Protein AF-A0A8C2K0E6-F1 (afdb_monomer)

pLDDT: mean 82.54, std 20.23, range [33.78, 98.62]

Structure (mmCIF, N/CA/C/O backbone):
data_AF-A0A8C2K0E6-F1
#
_entry.id   AF-A0A8C2K0E6-F1
#
loop_
_atom_site.group_PDB
_atom_site.id
_atom_site.type_symbol
_atom_site.label_atom_id
_atom_site.label_alt_id
_atom_site.label_comp_id
_atom_site.label_asym_id
_atom_site.label_entity_id
_atom_site.label_seq_id
_atom_site.pdbx_PDB_ins_code
_atom_site.Cartn_x
_atom_site.Cartn_y
_atom_site.Cartn_z
_atom_site.occupancy
_atom_site.B_iso_or_equiv
_atom_site.auth_seq_id
_atom_site.auth_comp_id
_atom_site.auth_asym_id
_atom_site.auth_atom_id
_atom_site.pdbx_PDB_model_num
ATOM 1 N N . MET A 1 1 ? -37.112 5.354 -7.952 1.00 37.31 1 MET A N 1
ATOM 2 C CA . MET A 1 1 ? -36.187 6.371 -8.502 1.00 37.31 1 MET A CA 1
ATOM 3 C C . MET A 1 1 ? -34.826 6.125 -7.871 1.00 37.31 1 MET A C 1
ATOM 5 O O . MET A 1 1 ? -34.771 6.126 -6.657 1.00 37.31 1 MET A O 1
ATOM 9 N N . SER A 1 2 ? -33.723 5.801 -8.534 1.00 37.22 2 SER A N 1
ATOM 10 C CA . SER A 1 2 ? -33.390 5.596 -9.945 1.00 37.22 2 SER A CA 1
ATOM 11 C C . SER A 1 2 ? -32.191 4.636 -9.963 1.00 37.22 2 SER A C 1
ATOM 13 O O . SER A 1 2 ? -31.270 4.803 -9.167 1.00 37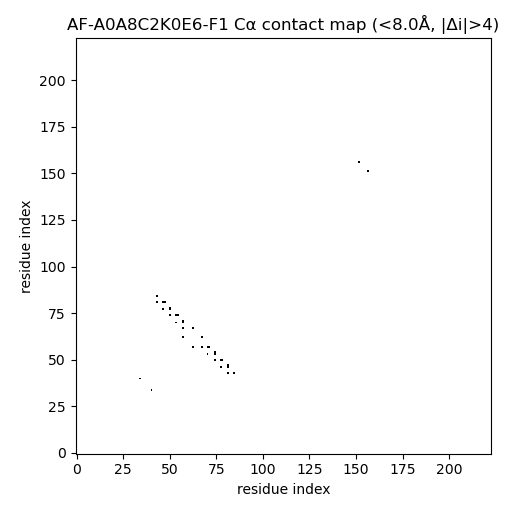.22 2 SER A O 1
ATOM 15 N N . LYS A 1 3 ? -32.206 3.615 -10.826 1.00 38.91 3 LYS A N 1
ATOM 16 C CA . LYS A 1 3 ? -31.025 2.788 -11.113 1.00 38.91 3 LYS A CA 1
ATOM 17 C C . LYS A 1 3 ? -30.252 3.488 -12.231 1.00 38.91 3 LYS A C 1
ATOM 19 O O . LYS A 1 3 ? -30.775 3.595 -13.333 1.00 38.91 3 LYS A O 1
ATOM 24 N N . CYS A 1 4 ? -29.048 3.979 -11.947 1.00 36.06 4 CYS A N 1
ATOM 25 C CA . CYS A 1 4 ? -28.117 4.428 -12.981 1.00 36.06 4 CYS A CA 1
ATOM 26 C C . CYS A 1 4 ? -27.434 3.198 -13.585 1.00 36.06 4 CYS A C 1
ATOM 28 O O . CYS A 1 4 ? -26.545 2.609 -12.972 1.00 36.06 4 CYS A O 1
ATOM 30 N N . THR A 1 5 ? -27.885 2.791 -14.765 1.00 41.59 5 THR A N 1
ATOM 31 C CA . THR A 1 5 ? -27.185 1.856 -15.646 1.00 41.59 5 THR A CA 1
ATOM 32 C C . THR A 1 5 ? -26.101 2.621 -16.398 1.00 41.59 5 THR A C 1
ATOM 34 O O . THR A 1 5 ? -26.401 3.544 -17.149 1.00 41.59 5 THR A O 1
ATOM 37 N N . TRP A 1 6 ? -24.839 2.266 -16.163 1.00 38.44 6 TRP A N 1
ATOM 38 C CA . TRP A 1 6 ? -23.703 2.742 -16.948 1.00 38.44 6 TRP A CA 1
ATOM 39 C C . TRP A 1 6 ? -23.600 1.897 -18.221 1.00 38.44 6 TRP A C 1
ATOM 41 O O . TRP A 1 6 ? -23.141 0.760 -18.171 1.00 38.44 6 TRP A O 1
ATOM 51 N N . GLU A 1 7 ? -24.030 2.443 -19.356 1.00 39.03 7 GLU A N 1
ATOM 52 C CA . GLU A 1 7 ? -23.651 1.935 -20.677 1.00 39.03 7 GLU A CA 1
ATOM 53 C C . GLU A 1 7 ? -22.188 2.312 -20.942 1.00 39.03 7 GLU A C 1
ATOM 55 O O . GLU A 1 7 ? -21.865 3.471 -21.192 1.00 39.03 7 GLU A O 1
ATOM 60 N N . SER A 1 8 ? -21.281 1.337 -20.856 1.00 43.72 8 SER A N 1
ATOM 61 C CA . SER A 1 8 ? -19.858 1.525 -21.171 1.00 43.72 8 SER A CA 1
ATOM 62 C C . SER A 1 8 ? -19.279 0.315 -21.911 1.00 43.72 8 SER A C 1
ATOM 64 O O . SER A 1 8 ? -18.214 -0.181 -21.559 1.00 43.72 8 SER A O 1
ATOM 66 N N . GLU A 1 9 ? -19.963 -0.170 -22.950 1.00 44.31 9 GLU A N 1
ATOM 67 C CA . GLU A 1 9 ? -19.549 -1.394 -23.664 1.00 44.31 9 GLU A CA 1
ATOM 68 C C . GLU A 1 9 ? -19.336 -1.237 -25.181 1.00 44.31 9 GLU A C 1
ATOM 70 O O . GLU A 1 9 ? -19.320 -2.220 -25.910 1.00 44.31 9 GLU A O 1
ATOM 75 N N . SER A 1 10 ? -19.087 -0.027 -25.702 1.00 46.09 10 SER A N 1
ATOM 76 C CA . SER A 1 10 ? -18.797 0.121 -27.149 1.00 46.09 10 SER A CA 1
ATOM 77 C C . SER A 1 10 ? -17.593 0.974 -27.548 1.00 46.09 10 SER A C 1
ATOM 79 O O . SER A 1 10 ? -17.181 0.921 -28.705 1.00 46.09 10 SER A O 1
ATOM 81 N N . ASN A 1 11 ? -16.954 1.695 -26.621 1.00 43.91 11 ASN A N 1
ATOM 82 C CA . ASN A 1 11 ? -15.771 2.506 -26.951 1.00 43.91 11 ASN A CA 1
ATOM 83 C C . ASN A 1 11 ? -14.425 1.829 -26.654 1.00 43.91 11 ASN A C 1
ATOM 85 O O . ASN A 1 11 ? -13.406 2.265 -27.180 1.00 43.91 11 ASN A O 1
ATOM 89 N N . HIS A 1 12 ? -14.392 0.749 -25.869 1.00 44.81 12 HIS A N 1
ATOM 90 C CA . HIS A 1 12 ? -13.125 0.118 -25.479 1.00 44.81 12 HIS A CA 1
ATOM 91 C C . HIS A 1 12 ? -12.426 -0.597 -26.650 1.00 44.81 12 HIS A C 1
ATOM 93 O O . HIS A 1 12 ? -11.225 -0.429 -26.837 1.00 44.81 12 HIS A O 1
ATOM 99 N N . GLY A 1 13 ? -13.170 -1.308 -27.507 1.00 41.81 13 GLY A N 1
ATOM 100 C CA . GLY A 1 13 ? -12.583 -2.068 -28.622 1.00 41.81 13 GLY A CA 1
ATOM 101 C C . GLY A 1 13 ? -11.999 -1.206 -29.749 1.00 41.81 13 GLY A C 1
ATOM 102 O O . GLY A 1 13 ? -11.005 -1.581 -30.365 1.00 41.81 13 GLY A O 1
ATOM 103 N N . ARG A 1 14 ? -12.572 -0.019 -29.997 1.00 45.19 14 ARG A N 1
ATOM 104 C CA . ARG A 1 14 ? -12.126 0.888 -31.072 1.00 45.19 14 ARG A CA 1
ATOM 105 C C . ARG A 1 14 ? -10.907 1.723 -30.664 1.00 45.19 14 ARG A C 1
ATOM 107 O O . ARG A 1 14 ? -10.067 2.035 -31.501 1.00 45.19 14 ARG A O 1
ATOM 114 N N . ILE A 1 15 ? -10.794 2.043 -29.374 1.00 48.22 15 ILE A N 1
ATOM 115 C CA . ILE A 1 15 ? -9.635 2.735 -28.797 1.00 48.22 15 ILE A CA 1
ATOM 116 C C . ILE A 1 15 ? -8.437 1.775 -28.705 1.00 48.22 15 ILE A C 1
ATOM 118 O O . ILE A 1 15 ? -7.327 2.172 -29.047 1.00 48.22 15 ILE A O 1
ATOM 122 N N . HIS A 1 16 ? -8.661 0.499 -28.362 1.00 44.16 16 HIS A N 1
ATOM 123 C CA . HIS A 1 16 ? -7.600 -0.518 -28.311 1.00 44.16 16 HIS A CA 1
ATOM 124 C C . HIS A 1 16 ? -6.971 -0.776 -29.692 1.00 44.16 16 HIS A C 1
ATOM 126 O O . HIS A 1 16 ? -5.753 -0.712 -29.833 1.00 44.16 16 HIS A O 1
ATOM 132 N N . GLN A 1 17 ? -7.795 -0.935 -30.739 1.00 46.88 17 GLN A N 1
ATOM 133 C CA . GLN A 1 17 ? -7.305 -1.082 -32.118 1.00 46.88 17 GLN A CA 1
ATOM 134 C C . GLN A 1 17 ? -6.646 0.189 -32.675 1.00 46.88 17 GLN A C 1
ATOM 136 O O . GLN A 1 17 ? -5.869 0.100 -33.611 1.00 46.88 17 GLN A O 1
ATOM 141 N N . SER A 1 18 ? -6.924 1.382 -32.141 1.00 47.12 18 SER A N 1
ATOM 142 C CA . SER A 1 18 ? -6.228 2.609 -32.559 1.00 47.12 18 SER A CA 1
ATOM 143 C C . SER A 1 18 ? -4.898 2.801 -31.821 1.00 47.12 18 SER A C 1
ATOM 145 O O . SER A 1 18 ? -3.957 3.341 -32.400 1.00 47.12 18 SER A O 1
ATOM 147 N N . LEU A 1 19 ? -4.815 2.379 -30.555 1.00 46.03 19 LEU A N 1
ATOM 148 C CA . LEU A 1 19 ? -3.622 2.493 -29.709 1.00 46.03 19 LEU A CA 1
ATOM 149 C C . LEU A 1 19 ? -2.546 1.458 -30.044 1.00 46.03 19 LEU A C 1
ATOM 151 O O . LEU A 1 19 ? -1.374 1.755 -29.860 1.00 46.03 19 LEU A O 1
ATOM 155 N N . GLU A 1 20 ? -2.910 0.295 -30.587 1.00 48.84 20 GLU A N 1
ATOM 156 C CA . GLU A 1 20 ? -1.937 -0.701 -31.067 1.00 48.84 20 GLU A CA 1
ATOM 157 C C . GLU A 1 20 ? -1.151 -0.229 -32.305 1.00 48.84 20 GLU A C 1
ATOM 159 O O . GLU A 1 20 ? 0.004 -0.608 -32.483 1.00 48.84 20 GLU A O 1
ATOM 164 N N . TRP A 1 21 ? -1.733 0.647 -33.133 1.00 47.28 21 TRP A N 1
ATOM 165 C CA . TRP A 1 21 ? -1.126 1.112 -34.393 1.00 47.28 21 TRP A CA 1
ATOM 166 C C . TRP A 1 21 ? -0.484 2.502 -34.293 1.00 47.28 21 TRP A C 1
ATOM 168 O O . TRP A 1 21 ? 0.331 2.881 -35.138 1.00 47.28 21 TRP A O 1
ATOM 178 N N . LEU A 1 22 ? -0.817 3.262 -33.248 1.00 51.19 22 LEU A N 1
ATOM 179 C CA . LEU A 1 22 ? -0.245 4.578 -32.953 1.00 51.19 22 LEU A CA 1
ATOM 180 C C . LEU A 1 22 ? 1.289 4.548 -32.786 1.00 51.19 22 LEU A C 1
ATOM 182 O O . LEU A 1 22 ? 1.950 5.398 -33.385 1.00 51.19 22 LEU A O 1
ATOM 186 N N . PRO A 1 23 ? 1.887 3.571 -32.073 1.00 56.47 23 PRO A N 1
ATOM 187 C CA . PRO A 1 23 ? 3.339 3.444 -31.971 1.00 56.47 23 PRO A CA 1
ATOM 188 C C . PRO A 1 23 ? 4.008 3.204 -33.329 1.00 56.47 23 PRO A C 1
ATOM 190 O O . PRO A 1 23 ? 5.035 3.810 -33.618 1.00 56.47 23 PRO A O 1
ATOM 193 N N . GLN A 1 24 ? 3.402 2.388 -34.200 1.00 56.84 24 GLN A N 1
ATOM 194 C CA . GLN A 1 24 ? 3.946 2.086 -35.531 1.00 56.84 24 GLN A CA 1
ATOM 195 C C . GLN A 1 24 ? 3.850 3.281 -36.488 1.00 56.84 24 GLN A C 1
ATOM 197 O O . GLN A 1 24 ? 4.790 3.541 -37.242 1.00 56.84 24 GLN A O 1
ATOM 202 N N . GLN A 1 25 ? 2.753 4.044 -36.444 1.00 57.91 25 GLN A N 1
ATOM 203 C CA . GLN A 1 25 ? 2.600 5.256 -37.254 1.00 57.91 25 GLN A CA 1
ATOM 204 C C . GLN A 1 25 ? 3.534 6.383 -36.793 1.00 57.91 25 GLN A C 1
ATOM 206 O O . GLN A 1 25 ? 4.181 7.015 -37.630 1.00 57.91 25 GLN A O 1
ATOM 211 N N . LEU A 1 26 ? 3.669 6.591 -35.478 1.00 62.69 26 LEU A N 1
ATOM 212 C CA . LEU A 1 26 ? 4.599 7.570 -34.909 1.00 62.69 26 LEU A CA 1
ATOM 213 C C . LEU A 1 26 ? 6.055 7.198 -35.189 1.00 62.69 26 LEU A C 1
ATOM 215 O O . LEU A 1 26 ? 6.824 8.064 -35.594 1.00 62.69 26 LEU A O 1
ATOM 219 N N . PHE A 1 27 ? 6.431 5.925 -35.056 1.00 65.12 27 P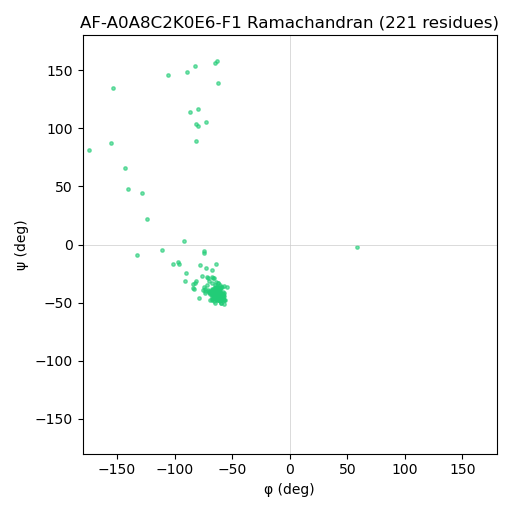HE A N 1
ATOM 220 C CA . PHE A 1 27 ? 7.775 5.451 -35.390 1.00 65.12 27 PHE A CA 1
ATOM 221 C C . PHE A 1 27 ? 8.113 5.693 -36.866 1.00 65.12 27 PHE A C 1
ATOM 223 O O . PHE A 1 27 ? 9.154 6.270 -37.175 1.00 65.12 27 PHE A O 1
ATOM 230 N N . HIS A 1 28 ? 7.201 5.354 -37.785 1.00 60.91 28 HIS A N 1
ATOM 231 C CA . HIS A 1 28 ? 7.378 5.637 -39.211 1.00 60.91 28 HIS A CA 1
ATOM 232 C C . HIS A 1 28 ? 7.496 7.134 -39.511 1.00 60.91 28 HIS A C 1
ATOM 234 O O . HIS A 1 28 ? 8.265 7.528 -40.389 1.00 60.91 28 HIS A O 1
ATOM 240 N N . GLU A 1 29 ? 6.743 7.979 -38.810 1.00 68.19 29 GLU A N 1
ATOM 241 C CA . GLU A 1 29 ? 6.793 9.424 -39.004 1.00 68.19 29 GLU A CA 1
ATOM 242 C C . GLU A 1 29 ? 8.055 10.057 -38.402 1.00 68.19 29 GLU A C 1
ATOM 244 O O . GLU A 1 29 ? 8.632 10.955 -39.016 1.00 68.19 29 GLU A O 1
ATOM 249 N N . VAL A 1 30 ? 8.531 9.556 -37.260 1.00 65.44 30 VAL A N 1
ATOM 250 C CA . VAL A 1 30 ? 9.796 9.961 -36.633 1.00 65.44 30 VAL A CA 1
ATOM 251 C C . VAL A 1 30 ? 10.980 9.524 -37.490 1.00 65.44 30 VAL A C 1
ATOM 253 O O . VAL A 1 30 ? 11.835 10.355 -37.774 1.00 65.44 30 VAL A O 1
ATOM 256 N N . ILE A 1 31 ? 10.994 8.287 -37.998 1.00 63.59 31 ILE A N 1
ATOM 257 C CA . ILE A 1 31 ? 12.006 7.811 -38.954 1.00 63.59 31 ILE A CA 1
ATOM 258 C C . ILE A 1 31 ? 11.981 8.651 -40.229 1.00 63.59 31 ILE A C 1
ATOM 260 O O . ILE A 1 31 ? 13.030 9.096 -40.685 1.00 63.59 31 ILE A O 1
ATOM 264 N N . ARG A 1 32 ? 10.797 8.926 -40.791 1.00 64.19 32 ARG A N 1
ATOM 265 C CA . ARG A 1 32 ? 10.652 9.760 -41.995 1.00 64.19 32 ARG A CA 1
ATOM 266 C C . ARG A 1 32 ? 11.175 11.176 -41.761 1.00 64.19 32 ARG A C 1
ATOM 268 O O . ARG A 1 32 ? 11.894 11.697 -42.605 1.00 64.19 32 ARG A O 1
ATOM 275 N N . LYS A 1 33 ? 10.831 11.797 -40.629 1.00 61.53 33 LYS A N 1
ATOM 276 C CA . LYS A 1 33 ? 11.310 13.135 -40.252 1.00 61.53 33 LYS A CA 1
ATOM 277 C C . LYS A 1 33 ? 12.812 13.127 -39.978 1.00 61.53 33 LYS A C 1
ATOM 279 O O . LYS A 1 33 ? 13.491 14.038 -40.428 1.00 61.53 33 LYS A O 1
ATOM 284 N N . ARG A 1 34 ? 13.347 12.089 -39.332 1.00 60.62 34 ARG A N 1
ATOM 285 C CA . ARG A 1 34 ? 14.783 11.934 -39.066 1.00 60.62 34 ARG A CA 1
ATOM 286 C C . ARG A 1 34 ? 15.585 11.746 -40.355 1.00 60.62 34 ARG A C 1
ATOM 288 O O . ARG A 1 34 ? 16.551 12.465 -40.553 1.00 60.62 34 ARG A O 1
ATOM 295 N N . LEU A 1 35 ? 15.121 10.898 -41.275 1.00 58.62 35 LEU A N 1
ATOM 296 C CA . LEU A 1 35 ? 15.689 10.748 -42.623 1.00 58.62 35 LEU A CA 1
ATOM 297 C C . LEU A 1 35 ? 15.626 12.048 -43.439 1.00 58.62 35 LEU A C 1
ATOM 299 O O . LEU A 1 35 ? 16.541 12.322 -44.211 1.00 58.62 35 LEU A O 1
ATOM 303 N N . LEU A 1 36 ? 14.571 12.857 -43.270 1.00 56.62 36 LEU A N 1
ATOM 304 C CA . LEU A 1 36 ? 14.465 14.176 -43.904 1.00 56.62 36 LEU A CA 1
ATOM 305 C C . LEU A 1 36 ? 15.416 15.217 -43.289 1.00 56.62 36 LEU A C 1
ATOM 307 O O . LEU A 1 36 ? 15.893 16.091 -44.008 1.00 56.62 36 LEU A O 1
ATOM 311 N N . ILE A 1 37 ? 15.653 15.153 -41.975 1.00 54.78 37 ILE A N 1
ATOM 312 C CA . ILE A 1 37 ? 16.472 16.116 -41.224 1.00 54.78 37 ILE A CA 1
ATOM 313 C C . ILE A 1 37 ? 17.968 15.786 -41.331 1.00 54.78 37 ILE A C 1
ATOM 315 O O . ILE A 1 37 ? 18.772 16.703 -41.469 1.00 54.78 37 ILE A O 1
ATOM 319 N N . ASP A 1 38 ? 18.348 14.504 -41.323 1.00 54.31 38 ASP A N 1
ATOM 320 C CA . ASP A 1 38 ? 19.755 14.082 -41.351 1.00 54.31 38 ASP A CA 1
ATOM 321 C C . ASP A 1 38 ? 20.423 14.252 -42.727 1.00 54.31 38 ASP A C 1
ATOM 323 O O . ASP A 1 38 ? 21.637 14.110 -42.816 1.00 54.31 38 ASP A O 1
ATOM 327 N N . GLY A 1 39 ? 19.685 14.602 -43.791 1.00 51.62 39 GLY A N 1
ATOM 328 C CA . GLY A 1 39 ? 20.230 15.167 -45.040 1.00 51.62 39 GLY A CA 1
ATOM 329 C C . GLY A 1 39 ? 21.268 14.336 -45.820 1.00 51.62 39 GLY A C 1
ATOM 330 O O . GLY A 1 39 ? 21.684 14.764 -46.896 1.00 51.62 39 GLY A O 1
ATOM 331 N N . ASP A 1 40 ? 21.684 13.165 -45.336 1.00 53.94 40 ASP A N 1
ATOM 332 C CA . ASP A 1 40 ? 22.804 12.401 -45.906 1.00 53.94 40 ASP A CA 1
ATOM 333 C C . ASP A 1 40 ? 22.350 11.421 -46.998 1.00 53.94 40 ASP A C 1
ATOM 335 O O . ASP A 1 40 ? 23.097 11.133 -47.932 1.00 53.94 40 ASP A O 1
ATOM 339 N N . GLY A 1 41 ? 21.084 10.986 -46.976 1.00 55.84 41 GLY A N 1
ATOM 340 C CA . GLY A 1 41 ? 20.579 9.958 -47.899 1.00 55.84 41 GLY A CA 1
ATOM 341 C C . GLY A 1 41 ? 20.539 10.374 -49.377 1.00 55.84 41 GLY A C 1
ATOM 342 O O . GLY A 1 41 ? 20.699 9.534 -50.255 1.00 55.84 41 GLY A O 1
ATOM 343 N N . ALA A 1 42 ? 20.372 11.668 -49.674 1.00 56.81 42 ALA A N 1
ATOM 344 C CA . ALA A 1 42 ? 20.422 12.190 -51.048 1.00 56.81 42 ALA A CA 1
ATOM 345 C C . ALA A 1 42 ? 21.809 12.745 -51.430 1.00 56.81 42 ALA A C 1
ATOM 347 O O . ALA A 1 42 ? 22.100 12.957 -52.610 1.00 56.81 42 ALA A O 1
ATOM 348 N N . GLY A 1 43 ? 22.660 13.012 -50.434 1.00 71.56 43 GLY A N 1
ATOM 349 C CA . GLY A 1 43 ? 23.998 13.565 -50.621 1.00 71.56 43 GLY A CA 1
ATOM 350 C C . GLY A 1 43 ? 24.999 12.506 -51.066 1.00 71.56 43 GLY A C 1
ATOM 351 O O . GLY A 1 43 ? 25.735 12.737 -52.026 1.00 71.56 43 GLY A O 1
ATOM 352 N N . ASP A 1 44 ? 24.991 11.343 -50.414 1.00 78.81 44 ASP A N 1
ATOM 353 C CA . ASP A 1 44 ? 25.912 10.246 -50.724 1.00 78.81 44 ASP A CA 1
ATOM 354 C C . ASP A 1 44 ? 25.662 9.619 -52.092 1.00 78.81 44 ASP A C 1
ATOM 356 O O . ASP A 1 44 ? 26.597 9.503 -52.882 1.00 78.81 44 ASP A O 1
ATOM 360 N N . ASP A 1 45 ? 24.408 9.309 -52.431 1.00 83.62 45 ASP A N 1
ATOM 361 C CA . ASP A 1 45 ? 24.066 8.779 -53.757 1.00 83.62 45 ASP A CA 1
ATOM 362 C C . ASP A 1 45 ? 24.506 9.743 -54.873 1.00 83.62 45 ASP A C 1
ATOM 364 O O . ASP A 1 45 ? 25.111 9.350 -55.874 1.00 83.62 45 ASP A O 1
ATOM 368 N N . ARG A 1 46 ? 24.319 11.052 -54.663 1.00 85.50 46 ARG A N 1
ATOM 369 C CA . ARG A 1 46 ? 24.816 12.083 -55.579 1.00 85.50 46 ARG A CA 1
ATOM 370 C C . ARG A 1 46 ? 26.346 12.097 -55.654 1.00 85.50 46 ARG A C 1
ATOM 372 O O . ARG A 1 46 ? 26.876 12.212 -56.760 1.00 85.50 46 ARG A O 1
ATOM 379 N N . ARG A 1 47 ? 27.058 12.004 -54.524 1.00 87.81 47 ARG A N 1
ATOM 380 C CA . ARG A 1 47 ? 28.534 11.966 -54.470 1.00 87.81 47 ARG A CA 1
ATOM 381 C C . ARG A 1 47 ? 29.084 10.754 -55.226 1.00 87.81 47 ARG A C 1
ATOM 383 O O . ARG A 1 47 ? 29.958 10.923 -56.076 1.00 87.81 47 ARG A O 1
ATOM 390 N N . ILE A 1 48 ? 28.518 9.571 -54.995 1.00 90.38 48 ILE A N 1
ATOM 391 C CA . ILE A 1 48 ? 28.899 8.317 -55.662 1.00 90.38 48 ILE A CA 1
ATOM 392 C C . ILE A 1 48 ? 28.630 8.406 -57.168 1.00 90.38 48 ILE A C 1
ATOM 394 O O . ILE A 1 48 ? 29.507 8.103 -57.977 1.00 90.38 48 ILE A O 1
ATOM 398 N N . ASN A 1 49 ? 27.461 8.912 -57.570 1.00 90.94 49 ASN A N 1
ATOM 399 C CA . ASN A 1 49 ? 27.132 9.120 -58.980 1.00 90.94 49 ASN A CA 1
ATOM 400 C C . ASN A 1 49 ? 28.081 10.119 -59.671 1.00 90.94 49 ASN A C 1
ATOM 402 O O . ASN A 1 49 ? 28.437 9.938 -60.840 1.00 90.94 49 ASN A O 1
ATOM 406 N N . VAL A 1 50 ? 28.514 11.174 -58.973 1.00 90.81 50 VAL A N 1
ATOM 407 C CA . VAL A 1 50 ? 29.502 12.140 -59.485 1.00 90.81 50 VAL A CA 1
ATOM 408 C C . VAL A 1 50 ? 30.889 11.509 -59.604 1.00 90.81 50 VAL A C 1
ATOM 410 O O . VAL A 1 50 ? 31.555 11.729 -60.619 1.00 90.81 50 VAL A O 1
ATOM 413 N N . LEU A 1 51 ? 31.313 10.710 -58.621 1.00 94.31 51 LEU A N 1
ATOM 414 C CA . LEU A 1 51 ? 32.570 9.963 -58.671 1.00 94.31 51 LEU A CA 1
ATOM 415 C C . LEU A 1 51 ? 32.582 8.998 -59.863 1.00 94.31 51 LEU A C 1
ATOM 417 O O . LEU A 1 51 ? 33.525 9.021 -60.650 1.00 94.31 51 LEU A O 1
ATOM 421 N N . MET A 1 52 ? 31.499 8.242 -60.060 1.00 94.50 52 MET A N 1
ATOM 422 C CA . MET A 1 52 ? 31.344 7.306 -61.175 1.00 94.50 52 MET A CA 1
ATOM 423 C C . MET A 1 52 ? 31.445 8.011 -62.534 1.00 94.50 52 MET A C 1
ATOM 425 O O . MET A 1 52 ? 32.260 7.635 -63.374 1.00 94.50 52 MET A O 1
ATOM 429 N N . LYS A 1 53 ? 30.690 9.100 -62.738 1.00 94.19 53 LYS A N 1
ATOM 430 C CA . LYS A 1 53 ? 30.764 9.901 -63.976 1.00 94.19 53 LYS A CA 1
ATOM 431 C C . LYS A 1 53 ? 32.155 10.499 -64.196 1.00 94.19 53 LYS A C 1
ATOM 433 O O . LYS A 1 53 ? 32.628 10.551 -65.331 1.00 94.19 53 LYS A O 1
ATOM 438 N N . SER A 1 54 ? 32.804 10.952 -63.123 1.00 93.31 54 SER A N 1
ATOM 439 C CA . SER A 1 54 ? 34.160 11.509 -63.167 1.00 93.31 54 SER A CA 1
ATOM 440 C C . SER A 1 54 ? 35.188 10.455 -63.568 1.00 93.31 54 SER A C 1
ATOM 442 O O . SER A 1 54 ? 36.046 10.750 -64.395 1.00 93.31 54 SER A O 1
ATOM 444 N N . PHE A 1 55 ? 35.057 9.232 -63.052 1.00 94.88 55 PHE A N 1
ATOM 445 C CA . PHE A 1 55 ? 35.899 8.092 -63.398 1.00 94.88 55 PHE A CA 1
ATOM 446 C C . PHE A 1 55 ? 35.727 7.683 -64.862 1.00 94.88 55 PHE A C 1
ATOM 448 O O . PHE A 1 55 ? 36.707 7.638 -65.602 1.00 94.88 55 PHE A O 1
ATOM 455 N N . THR A 1 56 ? 34.487 7.499 -65.327 1.00 94.19 56 THR A N 1
ATOM 456 C CA . THR A 1 56 ? 34.209 7.179 -66.736 1.00 94.19 56 THR A CA 1
ATOM 457 C C . THR A 1 56 ? 34.774 8.247 -67.675 1.00 94.19 56 THR A C 1
ATOM 459 O O . THR A 1 56 ? 35.423 7.923 -68.668 1.00 94.19 56 THR A O 1
ATOM 462 N N . LYS A 1 57 ? 34.596 9.535 -67.348 1.00 92.75 57 LYS A N 1
ATOM 463 C CA . LYS A 1 57 ? 35.173 10.633 -68.136 1.00 92.75 57 LYS A CA 1
ATOM 464 C C . LYS A 1 57 ? 36.704 10.598 -68.123 1.00 92.75 57 LYS A C 1
ATOM 466 O O . LYS A 1 57 ? 37.314 10.840 -69.165 1.00 92.75 57 LYS A O 1
ATOM 471 N N . TRP A 1 58 ? 37.310 10.298 -66.974 1.00 93.06 58 TRP A N 1
ATOM 472 C CA . TRP A 1 58 ? 38.760 10.189 -66.815 1.00 93.06 58 TRP A CA 1
ATOM 473 C C . TRP A 1 58 ? 39.360 9.070 -67.684 1.00 93.06 58 TRP A C 1
ATOM 475 O O . TRP A 1 58 ? 40.396 9.276 -68.305 1.00 93.06 58 TRP A O 1
ATOM 485 N N . CYS A 1 59 ? 38.668 7.933 -67.822 1.00 91.44 59 CYS A N 1
ATOM 486 C CA . CYS A 1 59 ? 39.113 6.804 -68.649 1.00 91.44 59 CYS A CA 1
ATOM 487 C C . CYS A 1 59 ? 39.025 7.041 -70.167 1.00 91.44 59 CYS A C 1
ATOM 489 O O . CYS A 1 59 ? 39.770 6.415 -70.917 1.00 91.44 59 CYS A O 1
ATOM 491 N N . HIS A 1 60 ? 38.101 7.887 -70.633 1.00 88.50 60 HIS A N 1
ATOM 492 C CA . HIS A 1 60 ? 37.776 8.009 -72.064 1.00 88.50 60 HIS A CA 1
ATOM 493 C C . HIS A 1 60 ? 38.189 9.332 -72.719 1.00 88.50 60 HIS A C 1
ATOM 495 O O . HIS A 1 60 ? 38.016 9.477 -73.928 1.00 88.50 60 HIS A O 1
ATOM 501 N N . SER A 1 61 ? 38.711 10.304 -71.964 1.00 85.12 61 SER A N 1
ATOM 502 C CA . SER A 1 61 ? 39.133 11.593 -72.534 1.00 85.12 61 SER A CA 1
ATOM 503 C C . SER A 1 61 ? 40.657 11.697 -72.611 1.00 85.12 61 SER A C 1
ATOM 505 O O . SER A 1 61 ? 41.366 11.225 -71.725 1.00 85.12 61 SER A O 1
ATOM 507 N N . ASN A 1 62 ? 41.164 12.367 -73.646 1.00 82.31 62 ASN A N 1
ATOM 508 C CA . ASN A 1 62 ? 42.589 12.669 -73.786 1.00 82.31 62 ASN A CA 1
ATOM 509 C C . ASN A 1 62 ? 42.937 13.905 -72.944 1.00 82.31 62 ASN A C 1
ATOM 511 O O . ASN A 1 62 ? 42.838 15.030 -73.428 1.00 82.31 62 ASN A O 1
ATOM 515 N N . PHE A 1 63 ? 43.294 13.699 -71.677 1.00 83.56 63 PHE A N 1
ATOM 516 C CA . PHE A 1 63 ? 43.751 14.771 -70.787 1.00 83.56 63 PHE A CA 1
ATOM 517 C C . PHE A 1 63 ? 45.230 15.087 -71.003 1.00 83.56 63 PHE A C 1
ATOM 519 O O . PHE A 1 63 ? 46.016 14.203 -71.356 1.00 83.56 63 PHE A O 1
ATOM 526 N N . SER A 1 64 ? 45.635 16.325 -70.707 1.00 88.38 64 SER A N 1
ATOM 527 C CA . SER A 1 64 ? 47.055 16.597 -70.468 1.00 88.38 64 SER A CA 1
ATOM 528 C C . SER A 1 64 ? 47.530 15.843 -69.208 1.00 88.38 64 SER A C 1
ATOM 530 O O . SER A 1 64 ? 46.712 15.536 -68.331 1.00 88.38 64 SER A O 1
ATOM 532 N N . PRO A 1 65 ? 48.837 15.551 -69.060 1.00 84.38 65 PRO A N 1
ATOM 533 C CA . PRO A 1 65 ? 49.360 14.883 -67.864 1.00 84.38 65 PRO A CA 1
ATOM 534 C C . PRO A 1 65 ? 49.000 15.598 -66.550 1.00 84.38 65 PRO A C 1
ATOM 536 O O . PRO A 1 65 ? 48.699 14.951 -65.547 1.00 84.38 65 PRO A O 1
ATOM 539 N N . GLU A 1 66 ? 48.980 16.932 -66.561 1.00 88.69 66 GLU A N 1
ATOM 540 C CA . GLU A 1 66 ? 48.662 17.762 -65.395 1.00 88.69 66 GLU A CA 1
ATOM 541 C C . GLU A 1 66 ? 47.159 17.743 -65.064 1.00 88.69 66 GLU A C 1
ATOM 543 O O . GLU A 1 66 ? 46.762 17.582 -63.905 1.00 88.69 66 GLU A O 1
ATOM 548 N N . GLU A 1 67 ? 46.303 17.819 -66.086 1.00 89.31 67 GLU A N 1
ATOM 549 C CA . GLU A 1 67 ? 44.844 17.759 -65.934 1.00 89.31 67 GLU A CA 1
ATOM 550 C C . GLU A 1 67 ? 44.376 16.378 -65.464 1.00 89.31 67 GLU A C 1
ATOM 552 O O . GLU A 1 67 ? 43.534 16.273 -64.566 1.00 89.31 67 GLU A O 1
ATOM 557 N N . GLY A 1 68 ? 44.956 15.315 -66.031 1.00 89.94 68 GLY A N 1
ATOM 558 C CA . GLY A 1 68 ? 44.676 13.936 -65.646 1.00 89.94 68 GLY A CA 1
ATOM 559 C C . GLY A 1 68 ? 45.032 13.672 -64.184 1.00 89.94 68 GLY A C 1
ATOM 560 O O . GLY A 1 68 ? 44.237 13.063 -63.463 1.00 89.94 68 GLY A O 1
ATOM 561 N N . PHE A 1 69 ? 46.175 14.187 -63.718 1.00 91.69 69 PHE A N 1
ATOM 562 C CA . PHE A 1 69 ? 46.590 14.076 -62.320 1.00 91.69 69 PHE A CA 1
ATOM 563 C C . PHE A 1 69 ? 45.683 14.880 -61.373 1.00 91.69 69 PHE A C 1
ATOM 565 O O . PHE A 1 69 ? 45.254 14.355 -60.344 1.00 91.69 69 PHE A O 1
ATOM 572 N N . SER A 1 70 ? 45.313 16.118 -61.731 1.00 92.88 70 SER A N 1
ATOM 573 C CA . SER A 1 70 ? 44.371 16.926 -60.937 1.00 92.88 70 SER A CA 1
ATOM 574 C C . SER A 1 70 ? 43.011 16.235 -60.791 1.00 92.88 70 SER A C 1
ATOM 576 O O . SER A 1 70 ? 42.445 16.187 -59.696 1.00 92.88 70 SER A O 1
ATOM 578 N N . GLN A 1 71 ? 42.490 15.657 -61.877 1.00 91.88 71 GLN A N 1
ATOM 579 C CA . GLN A 1 71 ? 41.214 14.945 -61.860 1.00 91.88 71 GLN A CA 1
ATOM 580 C C . GLN A 1 71 ? 41.285 13.663 -61.015 1.00 91.88 71 GLN A C 1
ATOM 582 O O . GLN A 1 71 ? 40.352 13.383 -60.262 1.00 91.88 71 GLN A O 1
ATOM 587 N N . TYR A 1 72 ? 42.400 12.930 -61.070 1.00 93.81 72 TYR A N 1
ATOM 588 C CA . TYR A 1 72 ? 42.649 11.763 -60.219 1.00 93.81 72 TYR A CA 1
ATOM 589 C C . TYR A 1 72 ? 42.645 12.118 -58.723 1.00 93.81 72 TYR A C 1
ATOM 591 O O . TYR A 1 72 ? 41.939 11.479 -57.942 1.00 93.81 72 TYR A O 1
ATOM 599 N N . GLN A 1 73 ? 43.331 13.193 -58.322 1.00 95.38 73 GLN A N 1
ATOM 600 C CA . GLN A 1 73 ? 43.340 13.658 -56.926 1.00 95.38 73 GLN A CA 1
ATOM 601 C C . GLN A 1 73 ? 41.940 14.054 -56.424 1.00 95.38 73 GLN A C 1
ATOM 603 O O . GLN A 1 73 ? 41.569 13.753 -55.286 1.00 95.38 73 GLN A O 1
ATOM 608 N N . ARG A 1 74 ? 41.113 14.673 -57.280 1.00 94.06 74 ARG A N 1
ATOM 609 C CA . ARG A 1 74 ? 39.711 14.988 -56.942 1.00 94.06 74 ARG A CA 1
ATOM 610 C C . ARG A 1 74 ? 38.866 13.730 -56.748 1.00 94.06 74 ARG A C 1
ATOM 612 O O . ARG A 1 74 ? 38.040 13.696 -55.835 1.00 94.06 74 ARG A O 1
ATOM 619 N N . MET A 1 75 ? 39.071 12.700 -57.573 1.00 95.19 75 MET A N 1
ATOM 620 C CA . MET A 1 75 ? 38.384 11.413 -57.411 1.00 95.19 75 MET A CA 1
ATOM 621 C C . MET A 1 75 ? 38.781 10.726 -56.103 1.00 95.19 75 MET A C 1
ATOM 623 O O . MET A 1 75 ? 37.892 10.311 -55.366 1.00 95.19 75 MET A O 1
ATOM 627 N N . LEU A 1 76 ? 40.076 10.691 -55.763 1.00 95.94 76 LEU A N 1
ATOM 628 C CA . LEU A 1 76 ? 40.549 10.164 -54.475 1.00 95.94 76 LEU A CA 1
ATOM 629 C C . LEU A 1 76 ? 39.937 10.910 -53.285 1.00 95.94 76 LEU A C 1
ATOM 631 O O . LEU A 1 76 ? 39.461 10.289 -52.340 1.00 95.94 76 LEU A O 1
ATOM 635 N N . THR A 1 77 ? 39.887 12.242 -53.351 1.00 94.50 77 THR A N 1
ATOM 636 C CA . THR A 1 77 ? 39.265 13.062 -52.299 1.00 94.50 77 THR A CA 1
ATOM 637 C C . THR A 1 77 ? 37.778 12.738 -52.139 1.00 94.50 77 THR A C 1
ATOM 639 O O . THR A 1 77 ? 37.279 12.618 -51.023 1.00 94.50 77 THR A O 1
ATOM 642 N N . THR A 1 78 ? 37.064 12.567 -53.255 1.00 92.12 78 THR A N 1
ATOM 643 C CA . THR A 1 78 ? 35.634 12.222 -53.242 1.00 92.12 78 THR A CA 1
ATOM 644 C C . THR A 1 78 ? 35.409 10.812 -52.689 1.00 92.12 78 THR A C 1
ATOM 646 O O . THR A 1 78 ? 34.461 10.600 -51.936 1.00 92.12 78 THR A O 1
ATOM 649 N N . LEU A 1 79 ? 36.291 9.858 -53.008 1.00 93.56 79 LEU A N 1
ATOM 650 C CA . LEU A 1 79 ? 36.244 8.499 -52.465 1.00 93.56 79 LEU A CA 1
ATOM 651 C C . LEU A 1 79 ? 36.440 8.499 -50.944 1.00 93.56 79 LEU A C 1
ATOM 653 O O . LEU A 1 79 ? 35.609 7.944 -50.232 1.00 93.56 79 LEU A O 1
ATOM 657 N N . ALA A 1 80 ? 37.455 9.210 -50.443 1.00 93.88 80 ALA A N 1
ATOM 658 C CA . ALA A 1 80 ? 37.706 9.340 -49.007 1.00 93.88 80 ALA A CA 1
ATOM 659 C C . ALA A 1 80 ? 36.511 9.962 -48.255 1.00 93.88 80 ALA A C 1
ATOM 661 O O . ALA A 1 80 ? 36.187 9.561 -47.139 1.00 93.88 80 ALA A O 1
ATOM 662 N N . GLN A 1 81 ? 35.809 10.919 -48.873 1.00 90.12 81 GLN A N 1
ATOM 663 C CA . GLN A 1 81 ? 34.579 11.487 -48.310 1.00 90.12 81 GLN A CA 1
ATOM 664 C C . GLN A 1 81 ? 33.432 10.467 -48.249 1.00 90.12 81 GLN A C 1
ATOM 666 O O . GLN A 1 81 ? 32.694 10.455 -47.265 1.00 90.12 81 GLN A O 1
ATOM 671 N N . CYS A 1 82 ? 33.287 9.607 -49.263 1.00 90.00 82 CYS A N 1
ATOM 672 C CA . CYS A 1 82 ? 32.285 8.536 -49.258 1.00 90.00 82 CYS A CA 1
ATOM 673 C C . CYS A 1 82 ? 32.584 7.499 -48.163 1.00 90.00 82 CYS A C 1
ATOM 675 O O . CYS A 1 82 ? 31.680 7.098 -47.433 1.00 90.00 82 CYS A O 1
ATOM 677 N N . GLU A 1 83 ? 33.851 7.108 -48.007 1.00 90.81 83 GLU A N 1
ATOM 678 C CA . GLU A 1 83 ? 34.295 6.188 -46.951 1.00 90.81 83 GLU A CA 1
ATOM 679 C C . GLU A 1 83 ? 34.040 6.761 -45.551 1.00 90.81 83 GLU A C 1
ATOM 681 O O . GLU A 1 83 ? 33.508 6.073 -44.678 1.00 90.81 83 GLU A O 1
ATOM 686 N N . PHE A 1 84 ? 34.352 8.044 -45.346 1.00 90.38 84 PHE A N 1
ATOM 687 C CA . PHE A 1 84 ? 34.076 8.727 -44.084 1.00 90.38 84 PHE A CA 1
ATOM 688 C C . PHE A 1 84 ? 32.574 8.789 -43.777 1.00 90.38 84 PHE A C 1
ATOM 690 O O . PHE A 1 84 ? 32.171 8.507 -42.647 1.00 90.38 84 PHE A O 1
ATOM 697 N N . SER A 1 85 ? 31.746 9.128 -44.774 1.00 86.69 85 SER A N 1
ATOM 698 C CA . SER A 1 85 ? 30.287 9.170 -44.614 1.00 86.69 85 SER A CA 1
ATOM 699 C C . SER A 1 85 ? 29.732 7.803 -44.208 1.00 86.69 85 SER A C 1
ATOM 701 O O . SER A 1 85 ? 29.016 7.696 -43.214 1.00 86.69 85 SER A O 1
ATOM 703 N N . MET A 1 86 ? 30.170 6.737 -44.888 1.00 87.12 86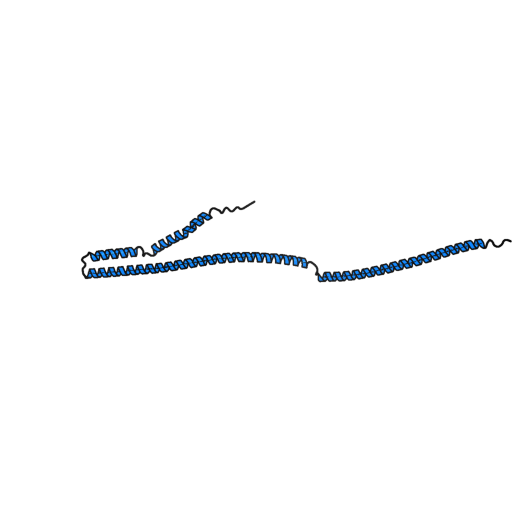 MET A N 1
ATOM 704 C CA . MET A 1 86 ? 29.795 5.357 -44.565 1.00 87.12 86 MET A CA 1
ATOM 705 C C . MET A 1 86 ? 30.144 4.991 -43.114 1.00 87.12 86 MET A C 1
ATOM 707 O O . MET A 1 86 ? 29.303 4.467 -42.381 1.00 87.12 86 MET A O 1
ATOM 711 N N . GLY A 1 87 ? 31.369 5.298 -42.672 1.00 89.50 87 GLY A N 1
ATOM 712 C CA . GLY A 1 87 ? 31.801 5.043 -41.295 1.00 89.50 87 GLY A CA 1
ATOM 713 C C . GLY A 1 87 ? 30.966 5.807 -40.263 1.00 89.50 87 GLY A C 1
ATOM 714 O O . GLY A 1 87 ? 30.578 5.250 -39.235 1.00 89.50 87 GLY A O 1
ATOM 715 N N . LYS A 1 88 ? 30.620 7.064 -40.556 1.00 88.06 88 LYS A N 1
ATOM 716 C CA . LYS A 1 88 ? 29.735 7.874 -39.711 1.00 88.06 88 LYS A CA 1
ATOM 717 C C . LYS A 1 88 ? 28.335 7.260 -39.609 1.00 88.06 88 LYS A C 1
ATOM 719 O O . LYS A 1 88 ? 27.797 7.199 -38.505 1.00 88.06 88 LYS A O 1
ATOM 724 N N . THR A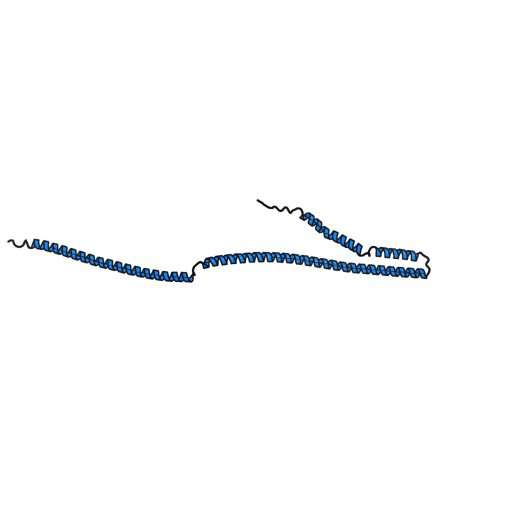 1 89 ? 27.755 6.782 -40.713 1.00 86.19 89 THR A N 1
ATOM 725 C CA . THR A 1 89 ? 26.432 6.134 -40.706 1.00 86.19 89 THR A CA 1
ATOM 726 C C . THR A 1 89 ? 26.413 4.886 -39.825 1.00 86.19 89 THR A C 1
ATOM 728 O O . THR A 1 89 ? 25.467 4.713 -39.060 1.00 86.19 89 THR A O 1
ATOM 731 N N . LEU A 1 90 ? 27.462 4.056 -39.871 1.00 88.56 90 LEU A N 1
ATOM 732 C CA . LEU A 1 90 ? 27.575 2.874 -39.006 1.00 88.56 90 LEU A CA 1
ATOM 733 C C . LEU A 1 90 ? 27.628 3.252 -37.520 1.00 88.56 90 LEU A C 1
ATOM 735 O O . LEU A 1 90 ? 26.900 2.679 -36.717 1.00 88.56 90 LEU A O 1
ATOM 739 N N . LEU A 1 91 ? 28.411 4.271 -37.154 1.00 90.25 91 LEU A N 1
ATOM 740 C CA . LEU A 1 91 ? 28.480 4.737 -35.764 1.00 90.25 91 LEU A CA 1
ATOM 741 C C . LEU A 1 91 ? 27.141 5.291 -35.260 1.00 90.25 91 LEU A C 1
ATOM 743 O O . LEU A 1 91 ? 26.763 5.048 -34.115 1.00 90.25 91 LEU A O 1
ATOM 747 N N . VAL A 1 92 ? 26.414 6.030 -36.106 1.00 85.81 92 VAL A N 1
ATOM 748 C CA . VAL A 1 92 ? 25.070 6.528 -35.773 1.00 85.81 92 VAL A CA 1
ATOM 749 C C . VAL A 1 92 ? 24.088 5.368 -35.613 1.00 85.81 92 VAL A C 1
ATOM 751 O O . VAL A 1 92 ? 23.275 5.383 -34.693 1.00 85.81 92 VAL A O 1
ATOM 754 N N . TYR A 1 93 ? 24.171 4.349 -36.468 1.00 84.88 93 TYR A N 1
ATOM 755 C CA . TYR A 1 93 ? 23.354 3.146 -36.346 1.00 84.88 93 TYR A CA 1
ATOM 756 C C . TYR A 1 93 ? 23.604 2.415 -35.017 1.00 84.88 93 TYR A C 1
ATOM 758 O O . TYR A 1 93 ? 22.650 2.146 -34.288 1.00 84.88 93 TYR A O 1
ATOM 766 N N . ASP A 1 94 ? 24.867 2.184 -34.654 1.00 91.50 94 ASP A N 1
ATOM 767 C CA . ASP A 1 94 ? 25.235 1.539 -33.388 1.00 91.50 94 ASP A CA 1
ATOM 768 C C . ASP A 1 94 ? 24.780 2.356 -32.169 1.00 91.50 94 ASP A C 1
ATOM 770 O O . ASP A 1 94 ? 24.350 1.802 -31.156 1.00 91.50 94 ASP A O 1
ATOM 774 N N . MET A 1 95 ? 24.863 3.686 -32.255 1.00 93.81 95 MET A N 1
ATOM 775 C CA . MET A 1 95 ? 24.338 4.587 -31.229 1.00 93.81 95 MET A CA 1
ATOM 776 C C . MET A 1 95 ? 22.815 4.446 -31.095 1.00 93.81 95 MET A C 1
ATOM 778 O O . MET A 1 95 ? 22.323 4.301 -29.979 1.00 93.81 95 MET A O 1
ATOM 782 N N . ASN A 1 96 ? 22.080 4.427 -32.211 1.00 88.81 96 ASN A N 1
ATOM 783 C CA . ASN A 1 96 ? 20.623 4.276 -32.209 1.00 88.81 96 ASN A CA 1
ATOM 784 C C . ASN A 1 96 ? 20.181 2.922 -31.632 1.00 88.81 96 ASN A C 1
ATOM 786 O O . ASN A 1 96 ? 19.171 2.863 -30.934 1.00 88.81 96 ASN A O 1
ATOM 790 N N . LEU A 1 97 ? 20.930 1.841 -31.888 1.00 91.19 97 LEU A N 1
ATOM 791 C CA . LEU A 1 97 ? 20.661 0.536 -31.272 1.00 91.19 97 LEU A CA 1
ATOM 792 C C . LEU A 1 97 ? 20.754 0.612 -29.745 1.00 91.19 97 LEU A C 1
ATOM 794 O O . LEU A 1 97 ? 19.837 0.180 -29.052 1.00 91.19 97 LEU A O 1
ATOM 798 N N . LYS A 1 98 ? 21.813 1.237 -29.219 1.00 95.50 98 LYS A N 1
ATOM 799 C CA . LYS A 1 98 ? 21.980 1.429 -27.770 1.00 95.50 98 LYS A CA 1
ATOM 800 C C . LYS A 1 98 ? 20.901 2.328 -27.172 1.00 95.50 98 LYS A C 1
ATOM 802 O O . LYS A 1 98 ? 20.449 2.087 -26.056 1.00 95.50 98 LYS A O 1
ATOM 807 N N . GLU A 1 99 ? 20.483 3.371 -27.890 1.00 92.69 99 GLU A N 1
ATOM 808 C CA . GLU A 1 99 ? 19.364 4.213 -27.454 1.00 92.69 99 GLU A CA 1
ATOM 809 C C . GLU A 1 99 ? 18.058 3.417 -27.386 1.00 92.69 99 GLU A C 1
ATOM 811 O O . GLU A 1 99 ? 17.320 3.555 -26.412 1.00 92.69 99 GLU A O 1
ATOM 816 N N . MET A 1 100 ? 17.792 2.550 -28.367 1.00 92.38 100 MET A N 1
ATOM 817 C CA . MET A 1 100 ? 16.613 1.683 -28.372 1.00 92.38 100 MET A CA 1
ATOM 818 C C . MET A 1 100 ? 16.600 0.735 -27.166 1.00 92.38 100 MET A C 1
ATOM 820 O O . MET A 1 100 ? 15.606 0.698 -26.444 1.00 92.38 100 MET A O 1
ATOM 824 N N . GLU A 1 101 ? 17.718 0.059 -26.886 1.00 95.88 101 GLU A N 1
ATOM 825 C CA . GLU A 1 101 ? 17.874 -0.801 -25.701 1.00 95.88 101 GLU A CA 1
ATOM 826 C C . GLU A 1 101 ? 17.646 -0.021 -24.395 1.00 95.88 101 GLU A C 1
ATOM 828 O O . GLU A 1 101 ? 16.964 -0.485 -23.478 1.00 95.88 101 GLU A O 1
ATOM 833 N N . ASN A 1 102 ? 18.179 1.201 -24.310 1.00 97.19 102 ASN A N 1
ATOM 834 C CA . ASN A 1 102 ? 17.982 2.063 -23.149 1.00 97.19 102 ASN A CA 1
ATOM 835 C C . ASN A 1 102 ? 16.511 2.473 -22.981 1.00 97.19 102 ASN A C 1
ATOM 837 O O . ASN A 1 102 ? 15.998 2.483 -21.862 1.00 97.19 102 ASN A O 1
ATOM 841 N N . TYR A 1 103 ? 15.806 2.787 -24.071 1.00 96.25 103 TYR A N 1
ATOM 842 C CA . TYR A 1 103 ? 14.380 3.095 -23.999 1.00 96.25 103 TYR A CA 1
ATOM 843 C C . TYR A 1 103 ? 13.558 1.888 -23.554 1.00 96.25 103 TYR A C 1
ATOM 845 O O . TYR A 1 103 ? 12.695 2.050 -22.694 1.00 96.25 103 TYR A O 1
ATOM 853 N N . GLU A 1 104 ? 13.842 0.690 -24.065 1.00 96.25 104 GLU A N 1
ATOM 854 C CA . GLU A 1 104 ? 13.184 -0.543 -23.614 1.00 96.25 104 GLU A CA 1
ATOM 855 C C . GLU A 1 104 ? 13.379 -0.775 -22.109 1.00 96.25 104 GLU A C 1
ATOM 857 O O . GLU A 1 104 ? 12.413 -1.058 -21.395 1.00 96.25 104 GLU A O 1
ATOM 862 N N . ALA A 1 105 ? 14.598 -0.568 -21.599 1.00 97.69 105 ALA A N 1
ATOM 863 C CA . ALA A 1 105 ? 14.879 -0.662 -20.169 1.00 97.69 105 ALA A CA 1
ATOM 864 C C . ALA A 1 105 ? 14.073 0.363 -19.351 1.00 97.69 105 ALA A C 1
ATOM 866 O O . ALA A 1 105 ? 13.456 0.009 -18.345 1.00 97.69 105 ALA A O 1
ATOM 867 N N . ILE A 1 106 ? 14.012 1.619 -19.805 1.00 97.69 106 ILE A N 1
ATOM 868 C CA . ILE A 1 106 ? 13.224 2.672 -19.148 1.00 97.69 106 ILE A CA 1
ATOM 869 C C . ILE A 1 106 ? 11.729 2.321 -19.147 1.00 97.69 106 ILE A C 1
ATOM 871 O O . ILE A 1 106 ? 11.059 2.518 -18.132 1.00 97.69 106 ILE A O 1
ATOM 875 N N . TYR A 1 107 ? 11.194 1.779 -20.244 1.00 97.75 107 TYR A N 1
ATOM 876 C CA . TYR A 1 107 ? 9.798 1.337 -20.303 1.00 97.75 107 TYR A CA 1
ATOM 877 C C . TYR A 1 107 ? 9.513 0.236 -19.278 1.00 97.75 107 TYR A C 1
ATOM 879 O O . TYR A 1 107 ? 8.566 0.362 -18.498 1.00 97.75 107 TYR A O 1
ATOM 887 N N . ALA A 1 108 ? 10.367 -0.788 -19.206 1.00 98.00 108 ALA A N 1
ATOM 888 C CA . ALA A 1 108 ? 10.229 -1.858 -18.222 1.00 98.00 108 ALA A CA 1
ATOM 889 C C . ALA A 1 108 ? 10.310 -1.332 -16.774 1.00 98.00 108 ALA A C 1
ATOM 891 O O . ALA A 1 108 ? 9.576 -1.785 -15.891 1.00 98.00 108 ALA A O 1
ATOM 892 N N . ASP A 1 109 ? 11.170 -0.348 -16.505 1.00 98.38 109 ASP A N 1
ATOM 893 C CA . ASP A 1 109 ? 11.280 0.296 -15.191 1.00 98.38 109 ASP A CA 1
ATOM 894 C C . ASP A 1 109 ? 10.009 1.059 -14.812 1.00 98.38 109 ASP A C 1
ATOM 896 O O . ASP A 1 109 ? 9.526 0.950 -13.678 1.00 98.38 109 ASP A O 1
ATOM 900 N N . ILE A 1 110 ? 9.437 1.798 -15.764 1.00 97.88 110 ILE A N 1
ATOM 901 C CA . ILE A 1 110 ? 8.179 2.521 -15.573 1.00 97.88 110 ILE A CA 1
ATOM 902 C C . ILE A 1 110 ? 7.043 1.536 -15.284 1.00 97.88 110 ILE A C 1
ATOM 904 O O . ILE A 1 110 ? 6.310 1.730 -14.313 1.00 97.88 110 ILE A O 1
ATOM 908 N N . GLU A 1 111 ? 6.917 0.452 -16.049 1.00 98.12 111 GLU A N 1
ATOM 909 C CA . GLU A 1 111 ? 5.888 -0.574 -15.826 1.00 98.12 111 GLU A CA 1
ATOM 910 C C . GLU 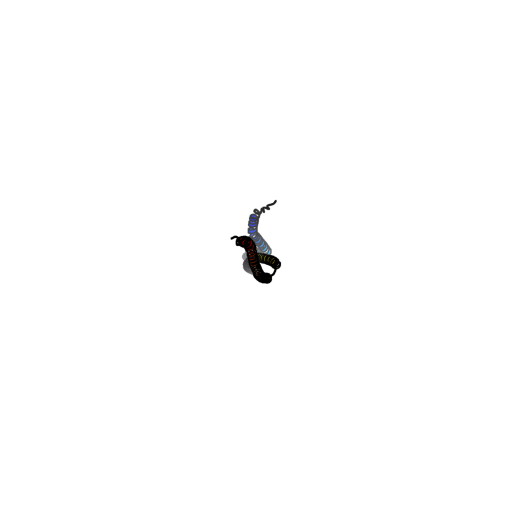A 1 111 ? 6.009 -1.236 -14.447 1.00 98.12 111 GLU A C 1
ATOM 912 O O . GLU A 1 111 ? 5.011 -1.392 -13.728 1.00 98.12 111 GLU A O 1
ATOM 917 N N . ARG A 1 112 ? 7.236 -1.560 -14.019 1.00 98.50 112 ARG A N 1
ATOM 918 C CA . ARG A 1 112 ? 7.497 -2.089 -12.670 1.00 98.50 112 ARG A CA 1
ATOM 919 C C . ARG A 1 112 ? 7.117 -1.087 -11.583 1.00 98.50 112 ARG A C 1
ATOM 921 O O . ARG A 1 112 ? 6.482 -1.463 -10.596 1.00 98.50 112 ARG A O 1
ATOM 928 N N . SER A 1 113 ? 7.462 0.186 -11.765 1.00 98.62 113 SER A N 1
ATOM 929 C CA . SER A 1 113 ? 7.112 1.261 -10.830 1.00 98.62 113 SER A CA 1
ATOM 930 C C . SER A 1 113 ? 5.595 1.441 -10.713 1.00 98.62 113 SER A C 1
ATOM 932 O O . SER A 1 113 ? 5.059 1.501 -9.602 1.00 98.62 113 SER A O 1
ATOM 934 N N . ILE A 1 114 ? 4.882 1.434 -11.845 1.00 98.25 114 ILE A N 1
ATOM 935 C CA . ILE A 1 114 ? 3.416 1.504 -11.894 1.00 98.25 114 ILE A CA 1
ATOM 936 C C . ILE A 1 114 ? 2.800 0.315 -11.154 1.00 98.25 114 ILE A C 1
ATOM 938 O O . ILE A 1 114 ? 1.899 0.504 -10.334 1.00 98.25 114 ILE A O 1
ATOM 942 N N . THR A 1 115 ? 3.289 -0.899 -11.402 1.00 98.50 115 THR A N 1
ATOM 943 C CA . THR A 1 115 ? 2.791 -2.113 -10.739 1.00 98.50 115 THR A CA 1
ATOM 944 C C . THR A 1 115 ? 3.000 -2.034 -9.225 1.00 98.50 115 THR A C 1
ATOM 946 O O . THR A 1 115 ? 2.050 -2.196 -8.458 1.00 98.50 115 THR A O 1
ATOM 949 N N . SER A 1 116 ? 4.202 -1.651 -8.780 1.00 98.50 116 SER A N 1
ATOM 950 C CA . SER A 1 116 ? 4.503 -1.456 -7.356 1.00 98.50 116 SER A CA 1
ATOM 951 C C . SER A 1 116 ? 3.627 -0.375 -6.708 1.00 98.50 116 SER A C 1
ATOM 953 O O . SER A 1 116 ? 3.184 -0.521 -5.566 1.00 98.50 116 SER A O 1
ATOM 955 N N . ALA A 1 117 ? 3.333 0.715 -7.421 1.00 98.50 117 ALA A N 1
ATOM 956 C CA . ALA A 1 117 ? 2.438 1.758 -6.928 1.00 98.50 117 ALA A CA 1
ATOM 957 C C . ALA A 1 117 ? 1.003 1.236 -6.734 1.00 98.50 117 ALA A C 1
ATOM 959 O O . ALA A 1 117 ? 0.380 1.531 -5.711 1.00 98.50 117 ALA A O 1
ATOM 960 N N . HIS A 1 118 ? 0.494 0.420 -7.662 1.00 98.62 118 HIS A N 1
ATOM 961 C CA . HIS A 1 118 ? -0.822 -0.212 -7.526 1.00 98.62 118 HIS A CA 1
ATOM 962 C C . HIS A 1 118 ? -0.891 -1.151 -6.316 1.00 98.62 118 HIS A C 1
ATOM 964 O O . HIS A 1 118 ? -1.869 -1.103 -5.564 1.00 98.62 118 HIS A O 1
ATOM 970 N N . GLU A 1 119 ? 0.152 -1.948 -6.078 1.00 98.50 119 GLU A N 1
ATOM 971 C CA . GLU A 1 119 ? 0.248 -2.816 -4.899 1.00 98.50 119 GLU A CA 1
ATOM 972 C C . GLU A 1 119 ? 0.239 -2.011 -3.594 1.00 98.50 119 GLU A C 1
ATOM 974 O O . GLU A 1 119 ? -0.538 -2.311 -2.685 1.00 98.50 119 GLU A O 1
ATOM 979 N N . LYS A 1 120 ? 1.024 -0.927 -3.519 1.00 98.62 120 LYS A N 1
ATOM 980 C CA . LYS A 1 120 ? 1.038 -0.023 -2.355 1.00 98.62 120 LYS A CA 1
ATOM 981 C C . LYS A 1 120 ? -0.335 0.593 -2.097 1.00 98.62 120 LYS A C 1
ATOM 983 O O . LYS A 1 120 ? -0.788 0.632 -0.956 1.00 98.62 120 LYS A O 1
ATOM 988 N N . ILE A 1 121 ? -1.036 1.027 -3.147 1.00 98.44 121 ILE A N 1
ATOM 989 C CA . ILE A 1 121 ? -2.403 1.554 -3.026 1.00 98.44 121 ILE A CA 1
ATOM 990 C C . ILE A 1 121 ? -3.352 0.480 -2.482 1.00 98.44 121 ILE A C 1
ATOM 992 O O . ILE A 1 121 ? -4.190 0.775 -1.623 1.00 98.44 121 ILE A O 1
ATOM 996 N N . ALA A 1 122 ? -3.250 -0.757 -2.974 1.00 98.56 122 ALA A N 1
ATOM 997 C CA . ALA A 1 122 ? -4.074 -1.861 -2.500 1.00 98.56 122 ALA A CA 1
ATOM 998 C C . ALA A 1 122 ? -3.825 -2.152 -1.012 1.00 98.56 122 ALA A C 1
ATOM 1000 O O . ALA A 1 122 ? -4.785 -2.351 -0.263 1.00 98.56 122 ALA A O 1
ATOM 1001 N N . GLU A 1 123 ? -2.570 -2.109 -0.567 1.00 98.62 123 GLU A N 1
ATOM 1002 C CA . GLU A 1 123 ? -2.224 -2.332 0.834 1.00 98.62 123 GLU A CA 1
ATOM 1003 C C . GLU A 1 123 ? -2.698 -1.186 1.736 1.00 98.62 123 GLU A C 1
ATOM 1005 O O . GLU A 1 123 ? -3.431 -1.428 2.696 1.00 98.62 123 GLU A O 1
ATOM 1010 N N . CYS A 1 124 ? -2.446 0.074 1.365 1.00 98.44 124 CYS A N 1
ATOM 1011 C CA . CYS A 1 124 ? -2.952 1.228 2.115 1.00 98.44 124 CYS A CA 1
ATOM 1012 C C . CYS A 1 124 ? -4.485 1.212 2.250 1.00 98.44 124 CYS A C 1
ATOM 1014 O O . CYS A 1 124 ? -5.034 1.578 3.293 1.00 98.44 124 CYS A O 1
ATOM 1016 N N . LYS A 1 125 ? -5.215 0.744 1.226 1.00 98.62 125 LYS A N 1
ATOM 1017 C CA . LYS A 1 125 ? -6.673 0.557 1.323 1.00 98.62 125 LYS A CA 1
ATOM 1018 C C . LYS A 1 125 ? -7.041 -0.454 2.413 1.00 98.62 125 LYS A C 1
ATOM 1020 O O . LYS A 1 125 ? -7.974 -0.186 3.175 1.00 98.62 125 LYS A O 1
ATOM 1025 N N . LYS A 1 126 ? -6.336 -1.586 2.520 1.00 98.56 126 LYS A N 1
ATOM 1026 C CA . LYS A 1 126 ? -6.573 -2.580 3.585 1.00 98.56 126 LYS A CA 1
ATOM 1027 C C . LYS A 1 126 ? -6.263 -2.002 4.963 1.00 98.56 126 LYS A C 1
ATOM 1029 O O . LYS A 1 126 ? -7.075 -2.157 5.880 1.00 98.56 126 LYS A O 1
ATOM 1034 N N . GLU A 1 127 ? -5.147 -1.292 5.102 1.00 98.56 127 GLU A N 1
ATOM 1035 C CA . GLU A 1 127 ? -4.751 -0.645 6.356 1.00 98.56 127 GLU A CA 1
ATOM 1036 C C . GLU A 1 127 ? -5.799 0.365 6.828 1.00 98.56 127 GLU A C 1
ATOM 1038 O O . GLU A 1 127 ? -6.221 0.324 7.985 1.00 98.56 127 GLU A O 1
ATOM 1043 N N . ILE A 1 128 ? -6.316 1.203 5.922 1.00 98.50 128 ILE A N 1
ATOM 1044 C CA . ILE A 1 128 ? -7.400 2.146 6.228 1.00 98.50 128 ILE A CA 1
ATOM 1045 C C . ILE A 1 128 ? -8.645 1.408 6.727 1.00 98.50 128 ILE A C 1
ATOM 1047 O O . ILE A 1 128 ? -9.265 1.832 7.706 1.00 98.50 128 ILE A O 1
ATOM 1051 N N . GLN A 1 129 ? -9.034 0.302 6.087 1.00 98.50 129 GLN A N 1
ATOM 1052 C CA . GLN A 1 129 ? -10.190 -0.481 6.533 1.00 98.50 129 GLN A CA 1
ATOM 1053 C C . GLN A 1 129 ? -9.969 -1.082 7.925 1.00 98.50 129 GLN A C 1
ATOM 1055 O O . GLN A 1 129 ? -10.879 -1.063 8.758 1.00 98.50 129 GLN A O 1
ATOM 1060 N N . ARG A 1 130 ? -8.758 -1.568 8.215 1.00 98.31 130 ARG A N 1
ATOM 1061 C CA . ARG A 1 130 ? -8.390 -2.061 9.548 1.00 98.31 130 ARG A CA 1
ATOM 1062 C C . ARG A 1 130 ? -8.438 -0.941 10.589 1.00 98.31 130 ARG A C 1
ATOM 1064 O O . ARG A 1 130 ? -9.064 -1.114 11.634 1.00 98.31 130 ARG A O 1
ATOM 1071 N N . ALA A 1 131 ? -7.855 0.218 10.291 1.00 98.38 131 ALA A N 1
ATOM 1072 C CA . ALA A 1 131 ? -7.852 1.379 11.177 1.00 98.38 131 ALA A CA 1
ATOM 1073 C C . ALA A 1 131 ? -9.276 1.875 11.484 1.00 98.38 131 ALA A C 1
ATOM 1075 O O . ALA A 1 131 ? -9.594 2.176 12.635 1.00 98.38 131 ALA A O 1
ATOM 1076 N N . LYS A 1 132 ? -10.170 1.886 10.484 1.00 98.62 132 LYS A N 1
ATOM 1077 C CA . LYS A 1 132 ? -11.592 2.213 10.678 1.00 98.62 132 LYS A CA 1
ATOM 1078 C C . LYS A 1 132 ? -12.280 1.256 11.650 1.00 98.62 132 LYS A C 1
ATOM 1080 O O . LYS A 1 132 ? -12.997 1.722 12.533 1.00 98.62 132 LYS A O 1
ATOM 1085 N N . ARG A 1 133 ? -12.040 -0.057 11.534 1.00 98.56 133 ARG A N 1
ATOM 1086 C CA . ARG A 1 133 ? -12.589 -1.046 12.483 1.00 98.56 133 ARG A CA 1
ATOM 1087 C C . ARG A 1 133 ? -12.079 -0.804 13.898 1.00 98.56 133 ARG A C 1
ATOM 1089 O O . ARG A 1 133 ? -12.880 -0.736 14.820 1.00 98.56 133 ARG A O 1
ATOM 1096 N N . ILE A 1 134 ? -10.772 -0.598 14.064 1.00 98.50 134 ILE A N 1
ATOM 1097 C CA . ILE A 1 134 ? -10.175 -0.317 15.379 1.00 98.50 134 ILE A CA 1
ATOM 1098 C C . ILE A 1 134 ? -10.796 0.940 15.997 1.00 98.50 134 ILE A C 1
ATOM 1100 O O . ILE A 1 134 ? -11.170 0.934 17.168 1.00 98.50 134 ILE A O 1
ATOM 1104 N N . ARG A 1 135 ? -10.964 2.007 15.206 1.00 98.50 135 ARG A N 1
ATOM 1105 C CA . ARG A 1 135 ? -11.609 3.241 15.667 1.00 98.50 135 ARG A CA 1
ATOM 1106 C C . ARG A 1 135 ? -13.053 3.001 16.106 1.00 98.50 135 ARG A C 1
ATOM 1108 O O . ARG A 1 135 ? -13.441 3.521 17.148 1.00 98.50 135 ARG A O 1
ATOM 1115 N N . LYS A 1 136 ? -13.826 2.225 15.341 1.00 98.50 136 LYS A N 1
ATOM 1116 C CA . LYS A 1 136 ? -15.205 1.870 15.697 1.00 98.50 136 LYS A CA 1
ATOM 1117 C C . LYS A 1 136 ? -15.246 1.118 17.030 1.00 98.50 136 LYS A C 1
ATOM 1119 O O . LYS A 1 136 ? -15.952 1.546 17.935 1.00 98.50 136 LYS A O 1
ATOM 1124 N N . ASN A 1 137 ? -14.418 0.085 17.183 1.00 98.31 137 ASN A N 1
ATOM 1125 C CA . ASN A 1 137 ? -14.341 -0.690 18.422 1.00 98.31 137 ASN A CA 1
ATOM 1126 C C . ASN A 1 137 ? -13.975 0.207 19.613 1.00 98.31 137 ASN A C 1
ATOM 1128 O O . ASN A 1 137 ? -14.598 0.125 20.664 1.00 98.31 137 ASN A O 1
ATOM 1132 N N . ARG A 1 138 ? -13.012 1.124 19.444 1.00 98.44 138 ARG A N 1
ATOM 1133 C CA . ARG A 1 138 ? -12.643 2.091 20.488 1.00 98.44 138 ARG A CA 1
ATOM 1134 C C . ARG A 1 138 ? -13.818 2.979 20.900 1.00 98.44 138 ARG A C 1
ATOM 1136 O O . ARG A 1 138 ? -14.029 3.178 22.088 1.00 98.44 138 ARG A O 1
ATOM 1143 N N . GLN A 1 139 ? -14.600 3.469 19.940 1.00 98.06 139 GLN A N 1
ATOM 1144 C CA . GLN A 1 139 ? -15.797 4.263 20.231 1.00 98.06 139 GLN A CA 1
ATOM 1145 C C . GLN A 1 139 ? -16.868 3.454 20.973 1.00 98.06 139 GLN A C 1
ATOM 1147 O O . GLN A 1 139 ? -17.507 3.991 21.875 1.00 98.06 139 GLN A O 1
ATOM 1152 N N . GLU A 1 140 ? -17.049 2.178 20.622 1.00 97.88 140 GLU A N 1
ATOM 1153 C CA . GLU A 1 140 ? -17.957 1.263 21.325 1.00 97.88 140 GLU A CA 1
ATOM 1154 C C . GLU A 1 140 ? -17.493 1.032 22.777 1.00 97.88 140 GLU A C 1
ATOM 1156 O O . GLU A 1 140 ? -18.301 1.152 23.700 1.00 97.88 140 GLU A O 1
ATOM 1161 N N . TYR A 1 141 ? -16.190 0.819 23.007 1.00 98.25 141 TYR A N 1
ATOM 1162 C CA . TYR A 1 141 ? -15.623 0.717 24.358 1.00 98.25 141 TYR A CA 1
ATOM 1163 C C . TYR A 1 141 ? -15.790 2.011 25.162 1.00 98.25 141 TYR A C 1
ATOM 1165 O O . TYR A 1 141 ? -16.224 1.959 26.310 1.00 98.25 141 TYR A O 1
ATOM 1173 N N . ASP A 1 142 ? -15.505 3.173 24.569 1.00 98.19 142 ASP A N 1
ATOM 1174 C CA . ASP A 1 142 ? -15.656 4.472 25.237 1.00 98.19 142 ASP A CA 1
ATOM 1175 C C . ASP A 1 142 ? -17.131 4.774 25.565 1.00 98.19 142 ASP A C 1
ATOM 1177 O O . ASP A 1 142 ? -17.443 5.387 26.589 1.00 98.19 142 ASP A O 1
ATOM 1181 N N . ALA A 1 143 ? -18.068 4.350 24.710 1.00 97.88 143 ALA A N 1
ATOM 1182 C CA . ALA A 1 143 ? -19.498 4.448 24.984 1.00 97.88 143 ALA A CA 1
ATOM 1183 C C . ALA A 1 143 ? -19.905 3.558 26.166 1.00 97.88 143 ALA A C 1
ATOM 1185 O O . ALA A 1 143 ? -20.543 4.050 27.097 1.00 97.88 143 ALA A O 1
ATOM 1186 N N . LEU A 1 144 ? -19.479 2.292 26.177 1.00 97.38 144 LEU A N 1
ATOM 1187 C CA . LEU A 1 144 ? -19.781 1.370 27.270 1.00 97.38 144 LEU A CA 1
ATOM 1188 C C . LEU A 1 144 ? -19.151 1.831 28.591 1.00 97.38 144 LEU A C 1
ATOM 1190 O O . LEU A 1 144 ? -19.818 1.839 29.621 1.00 97.38 144 LEU A O 1
ATOM 1194 N N . ALA A 1 145 ? -17.903 2.300 28.563 1.00 97.81 145 ALA A N 1
ATOM 1195 C CA . ALA A 1 145 ? -17.222 2.841 29.736 1.00 97.81 145 ALA A CA 1
ATOM 1196 C C . ALA A 1 145 ? -17.948 4.065 30.314 1.00 97.81 145 ALA A C 1
ATOM 1198 O O . ALA A 1 145 ? -18.015 4.218 31.533 1.00 97.81 145 ALA A O 1
ATOM 1199 N N . ARG A 1 146 ? -18.525 4.929 29.464 1.00 97.12 146 ARG A N 1
ATOM 1200 C CA . ARG A 1 146 ? -19.362 6.051 29.922 1.00 97.12 146 ARG A CA 1
ATOM 1201 C C . ARG A 1 146 ? -20.625 5.581 30.635 1.00 97.12 146 ARG A C 1
ATOM 1203 O O . ARG A 1 146 ? -20.971 6.187 31.639 1.00 97.12 146 ARG A O 1
ATOM 1210 N N . VAL A 1 147 ? -21.280 4.527 30.146 1.00 97.12 147 VAL A N 1
ATOM 1211 C CA . VAL A 1 147 ? -22.452 3.937 30.817 1.00 97.12 147 VAL A CA 1
ATOM 1212 C C . VAL A 1 147 ? -22.046 3.311 32.150 1.00 97.12 147 VAL A C 1
ATOM 1214 O O . VAL A 1 147 ? -22.655 3.611 33.168 1.00 97.12 147 VAL A O 1
ATOM 1217 N N . ILE A 1 148 ? -20.966 2.523 32.182 1.00 95.50 148 ILE A N 1
ATOM 1218 C CA . ILE A 1 148 ? -20.465 1.887 33.413 1.00 95.50 148 ILE A CA 1
ATOM 1219 C C . ILE A 1 148 ? -20.161 2.932 34.492 1.00 95.50 148 ILE A C 1
ATOM 1221 O O . ILE A 1 148 ? -20.526 2.737 35.644 1.00 95.50 148 ILE A O 1
ATOM 1225 N N . LYS A 1 149 ? -19.561 4.071 34.123 1.00 94.38 149 LYS A N 1
ATOM 1226 C CA . LYS A 1 149 ? -19.260 5.168 35.059 1.00 94.38 149 LYS A CA 1
ATOM 1227 C C . LYS A 1 149 ? -20.491 5.836 35.685 1.00 94.38 149 LYS A C 1
ATOM 1229 O O . LYS A 1 149 ? -20.323 6.570 36.651 1.00 94.38 149 LYS A O 1
ATOM 1234 N N . GLN A 1 150 ? -21.692 5.646 35.134 1.00 94.94 150 GLN A N 1
ATOM 1235 C CA . GLN A 1 150 ? -22.930 6.154 35.743 1.00 94.94 150 GLN A CA 1
ATOM 1236 C C . GLN A 1 150 ? -23.389 5.287 36.920 1.00 94.94 150 GLN A C 1
ATOM 1238 O O . GLN A 1 150 ? -24.198 5.737 37.727 1.00 94.94 150 GLN A O 1
ATOM 1243 N N . HIS A 1 151 ? -22.888 4.055 37.020 1.00 93.06 151 HIS A N 1
ATOM 1244 C CA . HIS A 1 151 ? -23.188 3.156 38.123 1.00 93.06 151 HIS A CA 1
ATOM 1245 C C . HIS A 1 151 ? -22.189 3.350 39.274 1.00 93.06 151 HIS A C 1
ATOM 1247 O O . HIS A 1 151 ? -21.027 3.684 39.026 1.00 93.06 151 HIS A O 1
ATOM 1253 N N . PRO A 1 152 ? -22.629 3.149 40.531 1.00 92.44 152 PRO A N 1
ATOM 1254 C CA . PRO A 1 152 ? -21.756 3.246 41.694 1.00 92.44 152 PRO A CA 1
ATOM 1255 C C . PRO A 1 152 ? -20.655 2.189 41.647 1.00 92.44 152 PRO A C 1
ATOM 1257 O O . PRO A 1 152 ? -20.786 1.150 40.990 1.00 92.44 152 PRO A O 1
ATOM 1260 N N . ASP A 1 153 ? -19.571 2.452 42.372 1.00 94.38 153 ASP A N 1
ATOM 1261 C CA . ASP A 1 153 ? -18.453 1.528 42.404 1.00 94.38 153 ASP A CA 1
ATOM 1262 C C . ASP A 1 153 ? -18.865 0.171 42.995 1.00 94.38 153 ASP A C 1
ATOM 1264 O O . ASP A 1 153 ? -19.616 0.057 43.973 1.00 94.38 153 ASP A O 1
ATOM 1268 N N . ARG A 1 154 ? -18.359 -0.896 42.375 1.00 94.69 154 ARG A N 1
ATOM 1269 C CA . ARG A 1 154 ? -18.704 -2.265 42.761 1.00 94.69 154 ARG A CA 1
ATOM 1270 C C . ARG A 1 154 ? -18.207 -2.590 44.166 1.00 94.69 154 ARG A C 1
ATOM 1272 O O . ARG A 1 154 ? -18.868 -3.325 44.893 1.00 94.69 154 ARG A O 1
ATOM 1279 N N . HIS A 1 155 ? -17.031 -2.093 44.541 1.00 95.56 155 HIS A N 1
ATOM 1280 C CA . HIS A 1 155 ? -16.477 -2.385 45.855 1.00 95.56 155 HIS A CA 1
ATOM 1281 C C . HIS A 1 155 ? -17.274 -1.672 46.951 1.00 95.56 155 HIS A C 1
ATOM 1283 O O . HIS A 1 155 ? -17.598 -2.278 47.972 1.00 95.56 155 HIS A O 1
ATOM 1289 N N . GLU A 1 156 ? -17.665 -0.420 46.706 1.00 94.31 156 GLU A N 1
ATOM 1290 C CA . GLU A 1 156 ? -18.513 0.340 47.625 1.00 94.31 156 GLU A CA 1
ATOM 1291 C C . GLU A 1 156 ? -19.891 -0.312 47.820 1.00 94.31 156 GLU A C 1
ATOM 1293 O O . GLU A 1 156 ? -20.319 -0.521 48.957 1.00 94.31 156 GLU A O 1
ATOM 1298 N N . THR A 1 157 ? -20.553 -0.715 46.732 1.00 95.56 157 THR A N 1
ATOM 1299 C CA . THR A 1 157 ? -21.856 -1.404 46.802 1.00 95.56 157 THR A CA 1
ATOM 1300 C C . THR A 1 157 ? -21.780 -2.746 47.529 1.00 95.56 157 THR A C 1
ATOM 1302 O O . THR A 1 157 ? -22.667 -3.058 48.321 1.00 95.56 157 THR A O 1
ATOM 1305 N N . LEU A 1 158 ? -20.710 -3.525 47.336 1.00 96.50 158 LEU A N 1
ATOM 1306 C CA . LEU A 1 158 ? -20.492 -4.768 48.086 1.00 96.50 158 LEU A CA 1
ATOM 1307 C C . LEU A 1 158 ? -20.314 -4.519 49.588 1.00 96.50 158 LEU A C 1
ATOM 1309 O O . LEU A 1 158 ? -20.868 -5.258 50.398 1.00 96.50 158 LEU A O 1
ATOM 1313 N N . LYS A 1 159 ? -19.589 -3.460 49.965 1.00 96.44 159 LYS A N 1
ATOM 1314 C CA . LYS A 1 159 ? -19.399 -3.090 51.373 1.00 96.44 159 LYS A CA 1
ATOM 1315 C C . LYS A 1 159 ? -20.716 -2.681 52.041 1.00 96.44 159 LYS A C 1
ATOM 1317 O O . LYS A 1 159 ? -20.958 -3.051 53.187 1.00 96.44 159 LYS A O 1
ATOM 1322 N N . GLN A 1 160 ? -21.566 -1.936 51.333 1.00 96.06 160 GLN A N 1
ATOM 1323 C CA . GLN A 1 160 ? -22.904 -1.576 51.819 1.00 96.06 160 GLN A CA 1
ATOM 1324 C C . GLN A 1 160 ? -23.793 -2.814 51.992 1.00 96.06 160 GLN A C 1
ATOM 1326 O O . GLN A 1 160 ? -24.479 -2.932 53.003 1.00 96.06 160 GLN A O 1
ATOM 1331 N N . LEU A 1 161 ? -23.732 -3.757 51.047 1.00 96.75 161 LEU A N 1
ATOM 1332 C CA . LEU A 1 161 ? -24.426 -5.044 51.134 1.00 96.75 161 LEU A CA 1
ATOM 1333 C C . LEU A 1 161 ? -24.013 -5.838 52.376 1.00 96.75 161 LEU A C 1
ATOM 1335 O O . LEU A 1 161 ? -24.873 -6.314 53.107 1.00 96.75 161 LEU A O 1
ATOM 1339 N N . GLU A 1 162 ? -22.709 -5.944 52.642 1.00 97.25 162 GLU A N 1
ATOM 1340 C CA . GLU A 1 162 ? -22.196 -6.658 53.817 1.00 97.25 162 GLU A CA 1
ATOM 1341 C C . GLU A 1 162 ? -22.630 -5.992 55.134 1.00 97.25 162 GLU A C 1
ATOM 1343 O O . GLU A 1 162 ? -22.930 -6.673 56.114 1.00 97.25 162 GLU A O 1
ATOM 1348 N N . ALA A 1 163 ? -22.682 -4.657 55.171 1.00 97.00 163 ALA A N 1
ATOM 1349 C CA . ALA A 1 163 ? -23.164 -3.922 56.337 1.00 97.00 163 ALA A CA 1
ATOM 1350 C C . ALA A 1 163 ? -24.663 -4.166 56.589 1.00 97.00 163 ALA A C 1
ATOM 1352 O O . ALA A 1 163 ? -25.044 -4.473 57.717 1.00 97.00 163 ALA A O 1
ATOM 1353 N N . LEU A 1 164 ? -25.485 -4.091 55.536 1.00 97.31 164 LEU A N 1
ATOM 1354 C CA . LEU A 1 164 ? -26.921 -4.380 55.596 1.00 97.31 164 LEU A CA 1
ATOM 1355 C C . LEU A 1 164 ? -27.201 -5.828 56.016 1.00 97.31 164 LEU A C 1
ATOM 1357 O O . LEU A 1 164 ? -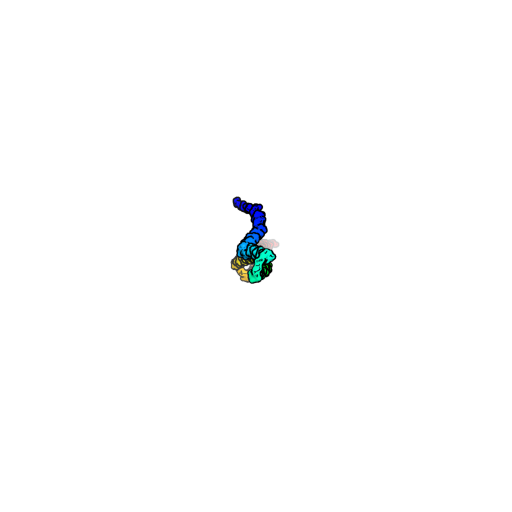28.112 -6.066 56.802 1.00 97.31 164 LEU A O 1
ATOM 1361 N N . ASP A 1 165 ? -26.413 -6.792 55.535 1.00 97.50 165 ASP A N 1
ATOM 1362 C CA . ASP A 1 165 ? -26.564 -8.202 55.914 1.00 97.50 165 ASP A CA 1
ATOM 1363 C C . ASP A 1 165 ? -26.295 -8.420 57.412 1.00 97.50 165 ASP A C 1
ATOM 1365 O O . ASP A 1 165 ? -27.069 -9.085 58.102 1.00 97.50 165 ASP A O 1
ATOM 1369 N N . LYS A 1 166 ? -25.257 -7.774 57.960 1.00 97.25 166 LYS A N 1
ATOM 1370 C CA . LYS A 1 166 ? -24.983 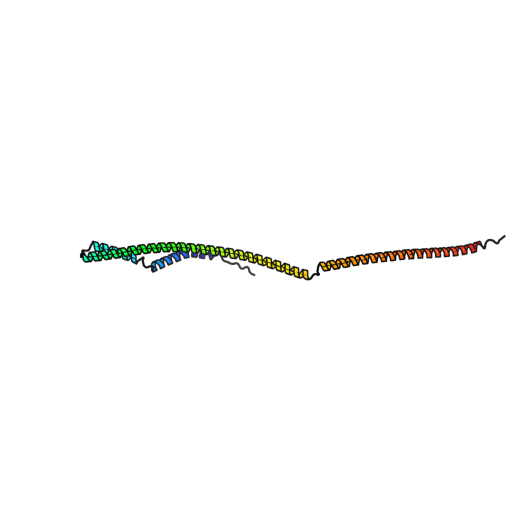-7.796 59.408 1.00 97.25 166 LYS A CA 1
ATOM 1371 C C . LYS A 1 166 ? -26.119 -7.171 60.213 1.00 97.25 166 LYS A C 1
ATOM 1373 O O . LYS A 1 166 ? -26.496 -7.713 61.250 1.00 97.25 166 LYS A O 1
ATOM 1378 N N . GLU A 1 167 ? -26.669 -6.053 59.749 1.00 97.56 167 GLU A N 1
ATOM 1379 C CA . GLU A 1 167 ? -27.791 -5.386 60.414 1.00 97.56 167 GLU A CA 1
ATOM 1380 C C . GLU A 1 167 ? -29.060 -6.252 60.387 1.00 97.56 167 GLU A C 1
ATOM 1382 O O . GLU A 1 167 ? -29.730 -6.403 61.409 1.00 97.56 167 GLU A O 1
ATOM 1387 N N . LEU A 1 168 ? -29.349 -6.912 59.261 1.00 97.62 168 LEU A N 1
ATOM 1388 C CA . LEU A 1 168 ? -30.455 -7.866 59.147 1.00 97.62 168 LEU A CA 1
ATOM 1389 C C . LEU A 1 168 ? -30.299 -9.048 60.107 1.00 97.62 168 LEU A C 1
ATOM 1391 O O . LEU A 1 168 ? -31.261 -9.411 60.785 1.00 97.62 168 LEU A O 1
ATOM 1395 N N . GLN A 1 169 ? -29.099 -9.625 60.207 1.00 97.50 169 GLN A N 1
ATOM 1396 C CA . GLN A 1 169 ? -28.821 -10.709 61.153 1.00 97.50 169 GLN A CA 1
ATOM 1397 C C . GLN A 1 169 ? -29.033 -10.258 62.605 1.00 97.50 169 GLN A C 1
ATOM 1399 O O . GLN A 1 169 ? -29.661 -10.969 63.392 1.00 97.50 169 GLN A O 1
ATOM 1404 N N . GLN A 1 170 ? -28.574 -9.053 62.957 1.00 97.56 170 GLN A N 1
ATOM 1405 C CA . GLN A 1 170 ? -28.790 -8.476 64.286 1.00 97.56 170 GLN A CA 1
ATOM 1406 C C . GLN A 1 170 ? -30.277 -8.260 64.583 1.00 97.56 170 GLN A C 1
ATOM 1408 O O . GLN A 1 170 ? -30.758 -8.668 65.641 1.00 97.56 170 GLN A O 1
ATOM 1413 N N . LEU A 1 171 ? -31.024 -7.664 63.651 1.00 97.38 171 LEU A N 1
ATOM 1414 C CA . LEU A 1 171 ? -32.464 -7.445 63.797 1.00 97.38 171 LEU A CA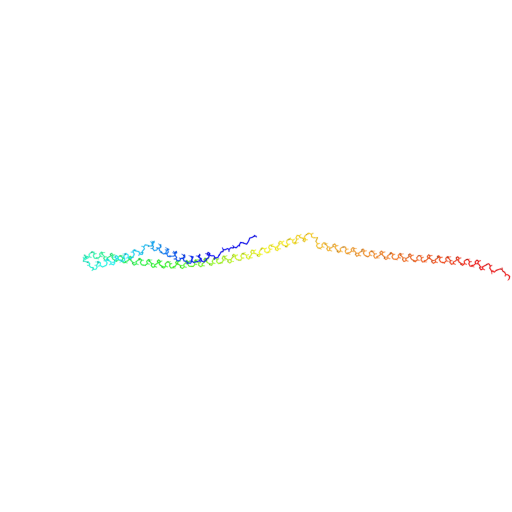 1
ATOM 1415 C C . LEU A 1 171 ? -33.235 -8.763 63.907 1.00 97.38 171 LEU A C 1
ATOM 1417 O O . LEU A 1 171 ? -34.158 -8.854 64.715 1.00 97.38 171 LEU A O 1
ATOM 1421 N N . SER A 1 172 ? -32.835 -9.792 63.156 1.00 97.88 172 SER A N 1
ATOM 1422 C CA . SER A 1 172 ? -33.411 -11.136 63.257 1.00 97.88 172 SER A CA 1
ATOM 1423 C C . SER A 1 172 ? -33.232 -11.716 64.660 1.00 97.88 172 SER A C 1
ATOM 1425 O O . SER A 1 172 ? -34.202 -12.167 65.262 1.00 97.88 172 SER A O 1
ATOM 1427 N N . HIS A 1 173 ? -32.021 -11.639 65.217 1.00 97.56 173 HIS A N 1
ATOM 1428 C CA . HIS A 1 173 ? -31.746 -12.125 66.570 1.00 97.56 173 HIS A CA 1
ATOM 1429 C C . HIS A 1 173 ? -32.504 -11.319 67.640 1.00 97.56 173 HIS A C 1
ATOM 1431 O O . HIS A 1 173 ? -32.956 -11.860 68.651 1.00 97.56 173 HIS A O 1
ATOM 1437 N N . ILE A 1 174 ? -32.651 -10.003 67.459 1.00 97.38 174 ILE A N 1
ATOM 1438 C CA . ILE A 1 174 ? -33.445 -9.171 68.376 1.00 97.38 174 ILE A CA 1
ATOM 1439 C C . ILE A 1 174 ? -34.919 -9.573 68.314 1.00 97.38 174 ILE A C 1
ATOM 1441 O O . ILE A 1 174 ? -35.550 -9.707 69.362 1.00 97.38 174 ILE A O 1
ATOM 1445 N N . LYS A 1 175 ? -35.456 -9.773 67.106 1.00 97.50 175 LYS A N 1
ATOM 1446 C CA . LYS A 1 175 ? -36.835 -10.214 66.896 1.00 97.50 175 LYS A CA 1
ATOM 1447 C C . LYS A 1 175 ? -37.094 -11.541 67.609 1.00 97.50 175 LYS A C 1
ATOM 1449 O O . LYS A 1 175 ? -38.033 -11.603 68.396 1.00 97.50 175 LYS A O 1
ATOM 1454 N N . GLU A 1 176 ? -36.241 -12.538 67.389 1.00 97.81 176 GLU A N 1
ATOM 1455 C CA . GLU A 1 176 ? -36.340 -13.858 68.024 1.00 97.81 176 GLU A CA 1
ATOM 1456 C C . GLU A 1 176 ? -36.345 -13.737 69.557 1.00 97.81 176 GLU A C 1
ATOM 1458 O O . GLU A 1 176 ? -37.266 -14.196 70.223 1.00 97.81 176 GLU A O 1
ATOM 1463 N N . ASN A 1 177 ? -35.416 -12.964 70.125 1.00 97.38 177 ASN A N 1
ATOM 1464 C CA . ASN A 1 177 ? -35.356 -12.730 71.572 1.00 97.38 177 ASN A CA 1
ATOM 1465 C C . ASN A 1 177 ? -36.609 -12.016 72.131 1.00 97.38 177 ASN A C 1
ATOM 1467 O O . ASN A 1 177 ? -37.006 -12.224 73.280 1.00 97.38 177 ASN A O 1
ATOM 1471 N N . VAL A 1 178 ? -37.237 -11.124 71.358 1.00 97.75 178 VAL A N 1
ATOM 1472 C CA . VAL A 1 178 ? -38.494 -10.471 71.759 1.00 97.75 178 VAL A CA 1
ATOM 1473 C C . VAL A 1 178 ? -39.670 -11.443 71.669 1.00 97.75 178 VAL A C 1
ATOM 1475 O O . VAL A 1 178 ? -40.514 -11.438 72.569 1.00 97.75 178 VAL A O 1
ATOM 1478 N N . GLU A 1 179 ? -39.721 -12.281 70.634 1.00 97.31 179 GLU A N 1
ATOM 1479 C CA . GLU A 1 179 ? -40.720 -13.345 70.484 1.00 97.31 179 GLU A CA 1
ATOM 1480 C C . GLU A 1 179 ? -40.630 -14.349 71.643 1.00 97.31 179 GLU A C 1
ATOM 1482 O O . GLU A 1 179 ? -41.647 -14.609 72.290 1.00 97.31 179 GLU A O 1
ATOM 1487 N N . ASP A 1 180 ? -39.422 -14.780 72.016 1.00 97.38 180 ASP A N 1
ATOM 1488 C CA . ASP A 1 180 ? -39.173 -15.653 73.170 1.00 97.38 180 ASP A CA 1
ATOM 1489 C C . ASP A 1 180 ? -39.663 -15.031 74.482 1.00 97.38 180 ASP A C 1
ATOM 1491 O O . ASP A 1 180 ? -40.345 -15.673 75.290 1.00 97.38 180 ASP A O 1
ATOM 1495 N N . LYS A 1 181 ? -39.358 -13.745 74.707 1.00 97.81 181 LYS A N 1
ATOM 1496 C CA . LYS A 1 181 ? -39.836 -13.013 75.890 1.00 97.81 181 LYS A CA 1
ATOM 1497 C C . LYS A 1 181 ? -41.354 -12.904 75.905 1.00 97.81 181 LYS A C 1
ATOM 1499 O O . LYS A 1 181 ? -41.960 -13.066 76.965 1.00 97.81 181 LYS A O 1
ATOM 1504 N N . LEU A 1 182 ? -41.972 -12.615 74.763 1.00 97.88 182 LEU A N 1
ATOM 1505 C CA . LEU A 1 182 ? -43.424 -12.535 74.645 1.00 97.88 182 LEU A CA 1
ATOM 1506 C C . LEU A 1 182 ? -44.066 -13.889 74.958 1.00 97.88 182 LEU A C 1
ATOM 1508 O O . LEU A 1 182 ? -45.045 -13.945 75.704 1.00 97.88 182 LEU A O 1
ATOM 1512 N N . GLU A 1 183 ? -43.512 -14.978 74.431 1.00 97.56 183 GLU A N 1
ATOM 1513 C CA . GLU A 1 183 ? -44.005 -16.327 74.684 1.00 97.56 183 GLU A CA 1
ATOM 1514 C C . GLU A 1 183 ? -43.844 -16.728 76.155 1.00 97.56 183 GLU A C 1
ATOM 1516 O O . GLU A 1 183 ? -44.779 -17.258 76.759 1.00 97.56 183 GLU A O 1
ATOM 1521 N N . LEU A 1 184 ? -42.711 -16.388 76.775 1.00 97.69 184 LEU A N 1
ATOM 1522 C CA . LEU A 1 184 ? -42.505 -16.574 78.209 1.00 97.69 184 LEU A CA 1
ATOM 1523 C C . LEU A 1 184 ? -43.556 -15.816 79.032 1.00 97.69 184 LEU A C 1
ATOM 1525 O O . LEU A 1 184 ? -44.132 -16.386 79.958 1.00 97.69 184 LEU A O 1
ATOM 1529 N N . ARG A 1 185 ? -43.856 -14.553 78.690 1.00 97.19 185 ARG A N 1
ATOM 1530 C CA . ARG A 1 185 ? -44.909 -13.783 79.375 1.00 97.19 185 ARG A CA 1
ATOM 1531 C C . ARG A 1 185 ? -46.291 -14.399 79.172 1.00 97.19 185 ARG A C 1
ATOM 1533 O O . ARG A 1 185 ? -47.034 -14.490 80.142 1.00 97.19 185 ARG A O 1
ATOM 1540 N N . LYS A 1 186 ? -46.627 -14.878 77.968 1.00 96.94 186 LYS A N 1
ATOM 1541 C CA . LYS A 1 186 ? -47.884 -15.609 77.717 1.00 96.94 186 LYS A CA 1
ATOM 1542 C C . LYS A 1 186 ? -48.003 -16.846 78.612 1.00 96.94 186 LYS A C 1
ATOM 1544 O O . LYS A 1 186 ? -49.049 -17.042 79.223 1.00 96.94 186 LYS A O 1
ATOM 1549 N N . LYS A 1 187 ? -46.927 -17.634 78.745 1.00 97.12 187 LYS A N 1
ATOM 1550 C CA . LYS A 1 187 ? -46.872 -18.805 79.642 1.00 97.12 187 LYS A CA 1
ATOM 1551 C C . LYS A 1 187 ? -47.060 -18.402 81.110 1.00 97.12 187 LYS A C 1
ATOM 1553 O O . LYS A 1 187 ? -47.868 -19.010 81.801 1.00 97.12 187 LYS A O 1
ATOM 1558 N N . GLN A 1 188 ? -46.387 -17.343 81.567 1.00 96.25 188 GLN A N 1
ATOM 1559 C CA . GLN A 1 188 ? -46.547 -16.812 82.930 1.00 96.25 188 GLN A CA 1
ATOM 1560 C C . GLN A 1 188 ? -47.981 -16.339 83.214 1.00 96.25 188 GLN A C 1
ATOM 1562 O O . GLN A 1 188 ? -48.529 -16.657 84.266 1.00 96.25 188 GLN A O 1
ATOM 1567 N N . PHE A 1 189 ? -48.605 -15.618 82.276 1.00 97.31 189 PHE A N 1
ATOM 1568 C CA . PHE A 1 189 ? -50.006 -15.202 82.392 1.00 97.31 189 PHE A CA 1
ATOM 1569 C C . PHE A 1 189 ? -50.965 -16.391 82.425 1.00 97.31 189 PHE A C 1
ATOM 1571 O O . PHE A 1 189 ? -51.928 -16.360 83.183 1.00 97.31 189 PHE A O 1
ATOM 1578 N N . HIS A 1 190 ? -50.705 -17.434 81.632 1.00 96.44 190 HIS A N 1
ATOM 1579 C CA . HIS A 1 190 ? -51.522 -18.643 81.639 1.00 96.44 190 HIS A CA 1
ATOM 1580 C C . HIS A 1 190 ? -51.488 -19.332 83.008 1.00 96.44 190 HIS A C 1
ATOM 1582 O O . HIS A 1 190 ? -52.547 -19.600 83.560 1.00 96.44 190 HIS A O 1
ATOM 1588 N N . VAL A 1 191 ? -50.296 -19.509 83.596 1.00 96.94 191 VAL A N 1
ATOM 1589 C CA . VAL A 1 191 ? -50.144 -20.061 84.955 1.00 96.94 191 VAL A CA 1
ATOM 1590 C C . VAL A 1 191 ? -50.915 -19.227 85.980 1.00 96.94 191 VAL A C 1
ATOM 1592 O O . VAL A 1 191 ? -51.676 -19.784 86.764 1.00 96.94 191 VAL A O 1
ATOM 1595 N N . LEU A 1 192 ? -50.773 -17.895 85.947 1.00 96.12 192 LEU A N 1
ATOM 1596 C CA . LEU A 1 192 ? -51.514 -17.002 86.843 1.00 96.12 192 LEU A CA 1
ATOM 1597 C C . LEU A 1 192 ? -53.035 -17.189 86.694 1.00 96.12 192 LEU A C 1
ATOM 1599 O O . LEU A 1 192 ? -53.744 -17.313 87.689 1.00 96.12 192 LEU A O 1
ATOM 1603 N N . LEU A 1 193 ? -53.538 -17.236 85.458 1.00 95.94 193 LEU A N 1
ATOM 1604 C CA . LEU A 1 193 ? -54.964 -17.406 85.184 1.00 95.94 193 LEU A CA 1
ATOM 1605 C C . LEU A 1 193 ? -55.486 -18.750 85.710 1.00 95.94 193 LEU A C 1
ATOM 1607 O O . LEU A 1 193 ? -56.546 -18.775 86.328 1.00 95.94 193 LEU A O 1
ATOM 1611 N N . THR A 1 194 ? -54.729 -19.835 85.526 1.00 95.00 194 THR A N 1
ATOM 1612 C CA . THR A 1 194 ? -55.065 -21.157 86.072 1.00 95.00 194 THR A CA 1
ATOM 1613 C C . THR A 1 194 ? -55.114 -21.129 87.597 1.00 95.00 194 THR A C 1
ATOM 1615 O O . THR A 1 194 ? -56.100 -21.577 88.166 1.00 95.00 194 THR A O 1
ATOM 1618 N N . THR A 1 195 ? -54.133 -20.514 88.270 1.00 94.75 195 THR A N 1
ATOM 1619 C CA . THR A 1 195 ? -54.160 -20.397 89.742 1.00 94.75 195 THR A CA 1
ATOM 1620 C C . THR A 1 195 ? -55.347 -19.577 90.248 1.00 94.75 195 THR A C 1
ATOM 1622 O O . THR A 1 195 ? -55.938 -19.917 91.266 1.00 94.75 195 THR A O 1
ATOM 1625 N N . ILE A 1 196 ? -55.744 -18.516 89.530 1.00 94.62 196 ILE A N 1
ATOM 1626 C CA . ILE A 1 196 ? -56.944 -17.739 89.871 1.00 94.62 196 ILE A CA 1
ATOM 1627 C C . ILE A 1 196 ? -58.197 -18.610 89.725 1.00 94.62 196 ILE A C 1
ATOM 1629 O O . ILE A 1 196 ? -59.049 -18.578 90.607 1.00 94.62 196 ILE A O 1
ATOM 1633 N N . GLN A 1 197 ? -58.302 -19.396 88.651 1.00 92.06 197 GLN A N 1
ATOM 1634 C CA . GLN A 1 197 ? -59.430 -20.309 88.432 1.00 92.06 197 GLN A CA 1
ATOM 1635 C C . GLN A 1 197 ? -59.499 -21.407 89.497 1.00 92.06 197 GLN A C 1
ATOM 1637 O O . GLN A 1 197 ? -60.578 -21.687 90.007 1.00 92.06 197 GLN A O 1
ATOM 1642 N N . GLU A 1 198 ? -58.363 -21.994 89.874 1.00 91.56 198 GLU A N 1
ATOM 1643 C CA . GLU A 1 198 ? -58.284 -22.991 90.948 1.00 91.56 198 GLU A CA 1
ATOM 1644 C C . GLU A 1 198 ? -58.715 -22.400 92.297 1.00 91.56 198 GLU A C 1
ATOM 1646 O O . GLU A 1 198 ? -59.498 -23.013 93.021 1.00 91.56 198 GLU A O 1
ATOM 1651 N N . LEU A 1 199 ? -58.255 -21.187 92.625 1.00 91.44 199 LEU A N 1
ATOM 1652 C CA . LEU A 1 199 ? -58.670 -20.481 93.839 1.00 91.44 199 LEU A CA 1
ATOM 1653 C C . LEU A 1 199 ? -60.167 -20.148 93.823 1.00 91.44 199 LEU A C 1
ATOM 1655 O O . LEU A 1 199 ? -60.836 -20.357 94.828 1.00 91.44 199 LEU A O 1
ATOM 1659 N N . GLN A 1 200 ? -60.707 -19.679 92.694 1.00 90.00 200 GLN A N 1
ATOM 1660 C CA . GLN A 1 200 ? -62.150 -19.461 92.527 1.00 90.00 200 GLN A CA 1
ATOM 1661 C C . GLN A 1 200 ? -62.940 -20.756 92.723 1.00 90.00 200 GLN A C 1
ATOM 1663 O O . GLN A 1 200 ? -63.939 -20.756 93.430 1.00 90.00 200 GLN A O 1
ATOM 1668 N N . GLN A 1 201 ? -62.467 -21.866 92.156 1.00 89.38 201 GLN A N 1
ATOM 1669 C CA . GLN A 1 201 ? -63.109 -23.168 92.305 1.00 89.38 201 GLN A CA 1
ATOM 1670 C C . GLN A 1 201 ? -63.021 -23.700 93.741 1.00 89.38 201 GLN A C 1
ATOM 1672 O O . GLN A 1 201 ? -63.941 -24.365 94.204 1.00 89.38 201 GLN A O 1
ATOM 1677 N N . THR A 1 202 ? -61.936 -23.394 94.455 1.00 87.94 202 THR A N 1
ATOM 1678 C CA . THR A 1 202 ? -61.780 -23.731 95.877 1.00 87.94 202 THR A CA 1
ATOM 1679 C C . THR A 1 202 ? -62.771 -22.931 96.718 1.00 87.94 202 THR A C 1
ATOM 1681 O O . THR A 1 202 ? -63.512 -23.528 97.484 1.00 87.94 202 THR A O 1
ATOM 1684 N N . LEU A 1 203 ? -62.876 -21.617 96.491 1.00 85.19 203 LEU A N 1
ATOM 1685 C CA . LEU A 1 203 ? -63.864 -20.759 97.156 1.00 85.19 203 LEU A CA 1
ATOM 1686 C C . LEU A 1 203 ? -65.309 -21.202 96.869 1.00 85.19 203 LEU A C 1
ATOM 1688 O O . LEU A 1 203 ? -66.104 -21.296 97.794 1.00 85.19 203 LEU A O 1
ATOM 1692 N N . GLU A 1 204 ? -65.647 -21.542 95.620 1.00 82.88 204 GLU A N 1
ATOM 1693 C CA . GLU A 1 204 ? -66.973 -22.086 95.276 1.00 82.88 204 GLU A CA 1
ATOM 1694 C C . GLU A 1 204 ? -67.253 -23.444 95.941 1.00 82.88 204 GLU A C 1
ATOM 1696 O O . GLU A 1 204 ? -68.408 -23.772 96.218 1.00 82.88 204 GLU A O 1
ATOM 1701 N N . ASN A 1 205 ? -66.225 -24.269 96.153 1.00 78.50 205 ASN A N 1
ATOM 1702 C CA . ASN A 1 205 ? -66.367 -25.543 96.854 1.00 78.50 205 ASN A CA 1
ATOM 1703 C C . ASN A 1 205 ? -66.520 -25.336 98.367 1.00 78.50 205 ASN A C 1
ATOM 1705 O O . ASN A 1 205 ? -67.347 -26.016 98.968 1.00 78.50 205 ASN A O 1
ATOM 1709 N N . ASP A 1 206 ? -65.789 -24.391 98.962 1.00 76.81 206 ASP A N 1
ATOM 1710 C CA . ASP A 1 206 ? -65.906 -24.027 100.378 1.00 76.81 206 ASP A CA 1
ATOM 1711 C C . ASP A 1 206 ? -67.291 -23.422 100.679 1.00 76.81 206 ASP A C 1
ATOM 1713 O O . ASP A 1 206 ? -67.943 -23.836 101.635 1.00 76.81 206 ASP A O 1
ATOM 1717 N N . GLU A 1 207 ? -67.814 -22.540 99.813 1.00 69.62 207 GLU A N 1
ATOM 1718 C CA . GLU A 1 207 ? -69.192 -22.022 99.912 1.00 69.62 207 GLU A CA 1
ATOM 1719 C C . GLU A 1 207 ? -70.246 -23.143 99.829 1.00 69.62 207 GLU A C 1
ATOM 1721 O O . GLU A 1 207 ? -71.266 -23.102 100.522 1.00 69.62 207 GLU A O 1
ATOM 1726 N N . LYS A 1 208 ? -70.008 -24.176 99.005 1.00 67.62 208 LYS A N 1
ATOM 1727 C CA . LYS A 1 208 ? -70.885 -25.356 98.937 1.00 67.62 208 LYS A CA 1
ATOM 1728 C C . LYS A 1 208 ? -70.792 -26.222 100.193 1.00 67.62 208 LYS A C 1
ATOM 1730 O O . LYS A 1 208 ? -71.834 -26.677 100.653 1.00 67.62 208 LYS A O 1
ATOM 1735 N N . MET A 1 209 ? -69.602 -26.430 100.762 1.00 60.16 209 MET A N 1
ATOM 1736 C CA . MET A 1 209 ? -69.453 -27.198 102.005 1.00 60.16 209 MET A CA 1
ATOM 1737 C C . MET A 1 209 ? -70.074 -26.477 103.207 1.00 60.16 209 MET A C 1
ATOM 1739 O O . MET A 1 209 ? -70.767 -27.123 103.984 1.00 60.16 209 MET A O 1
ATOM 1743 N N . GLU A 1 210 ? -69.945 -25.149 103.322 1.00 58.56 210 GLU A N 1
ATOM 1744 C CA . GLU A 1 210 ? -70.656 -24.388 104.366 1.00 58.56 210 GLU A CA 1
ATOM 1745 C C . GLU A 1 210 ? -72.186 -24.481 104.212 1.00 58.56 210 GLU A C 1
ATOM 1747 O O . GLU A 1 210 ? -72.917 -24.526 105.207 1.00 58.56 210 GLU A O 1
ATOM 1752 N N . SER A 1 211 ? -72.696 -24.564 102.978 1.00 53.47 211 SER A N 1
ATOM 1753 C CA . SER A 1 211 ? -74.131 -24.765 102.736 1.00 53.47 211 SER A CA 1
ATOM 1754 C C . SER A 1 211 ? -74.630 -26.174 103.102 1.00 53.47 211 SER A C 1
ATOM 1756 O O . SER A 1 211 ? -75.783 -26.301 103.512 1.00 53.47 211 SER A O 1
ATOM 1758 N N . ASP A 1 212 ? -73.768 -27.196 103.028 1.00 52.12 212 ASP A N 1
ATOM 1759 C CA . ASP A 1 212 ? -74.081 -28.595 103.375 1.00 52.12 212 ASP A CA 1
ATOM 1760 C C . ASP A 1 212 ? -73.931 -28.851 104.895 1.00 52.12 212 ASP A C 1
ATOM 1762 O O . ASP A 1 212 ? -74.800 -29.468 105.511 1.00 52.12 212 ASP A O 1
ATOM 1766 N N . ASP A 1 213 ? -72.931 -28.248 105.559 1.00 49.59 213 ASP A N 1
ATOM 1767 C CA . ASP A 1 213 ? -72.749 -28.303 107.028 1.00 49.59 213 ASP A CA 1
ATOM 1768 C 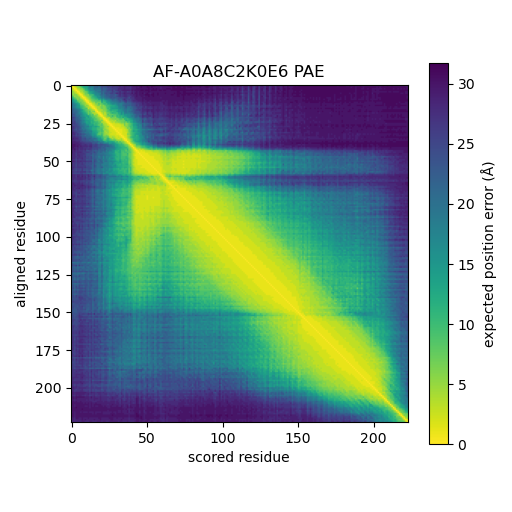C . ASP A 1 213 ? -73.871 -27.572 107.798 1.00 49.59 213 ASP A C 1
ATOM 1770 O O . ASP A 1 213 ? -74.245 -27.939 108.923 1.00 49.59 213 ASP A O 1
ATOM 1774 N N . THR A 1 214 ? -74.479 -26.550 107.185 1.00 47.03 214 THR A N 1
ATOM 1775 C CA . THR A 1 214 ? -75.671 -25.891 107.749 1.00 47.03 214 THR A CA 1
ATOM 1776 C C . THR A 1 214 ? -76.921 -26.785 107.634 1.00 47.03 214 THR A C 1
ATOM 1778 O O . THR A 1 214 ? -77.881 -26.612 108.392 1.00 47.03 214 THR A O 1
ATOM 1781 N N . GLN A 1 215 ? -76.910 -27.777 106.734 1.00 45.88 215 GLN A N 1
ATOM 1782 C CA . GLN A 1 215 ? -77.989 -28.750 106.555 1.00 45.88 215 GLN A CA 1
ATOM 1783 C C . GLN A 1 215 ? -77.808 -30.022 107.408 1.00 45.88 215 GLN A C 1
ATOM 1785 O O . GLN A 1 215 ? -78.816 -30.544 107.889 1.00 45.88 215 GLN A O 1
ATOM 1790 N N . GLU A 1 216 ? -76.577 -30.466 107.703 1.00 44.12 216 GLU A N 1
ATOM 1791 C CA . GLU A 1 216 ? -76.324 -31.605 108.611 1.00 44.12 216 GLU A CA 1
ATOM 1792 C C . GLU A 1 216 ? -76.347 -31.232 110.109 1.00 44.12 216 GLU A C 1
ATOM 1794 O O . GLU A 1 216 ? -76.873 -32.000 110.915 1.00 44.12 216 GLU A O 1
ATOM 1799 N N . SER A 1 217 ? -75.931 -30.024 110.521 1.00 38.03 217 SER A N 1
ATOM 1800 C CA . SER A 1 217 ? -76.011 -29.627 111.948 1.00 38.03 217 SER A CA 1
ATOM 1801 C C . SER A 1 217 ? -77.427 -29.282 112.452 1.00 38.03 217 SER A C 1
ATOM 1803 O O . SER A 1 217 ? -77.635 -29.107 113.654 1.00 38.03 217 SER A O 1
ATOM 1805 N N . SER A 1 218 ? -78.432 -29.245 111.566 1.00 41.56 218 SER A N 1
ATOM 1806 C CA . SER A 1 218 ? -79.853 -29.103 111.938 1.00 41.56 218 SER A CA 1
ATOM 1807 C C . SER A 1 218 ? -80.584 -30.444 112.133 1.00 41.56 218 SER A C 1
ATOM 1809 O O . SER A 1 218 ? -81.783 -30.439 112.419 1.00 41.56 218 SER A O 1
ATOM 1811 N N . MET A 1 219 ? -79.900 -31.591 112.018 1.00 45.94 219 MET A N 1
ATOM 1812 C CA . MET A 1 219 ? -80.484 -32.927 112.220 1.00 45.94 219 MET A CA 1
ATOM 1813 C C . MET A 1 219 ? -79.685 -33.803 113.206 1.00 45.94 219 MET A C 1
ATOM 1815 O O . MET A 1 219 ? -79.522 -34.993 112.982 1.00 45.94 219 MET A O 1
ATOM 1819 N N . GLU A 1 220 ? -79.244 -33.263 114.346 1.00 43.22 220 GLU A N 1
ATOM 1820 C CA . GLU A 1 220 ? -78.918 -34.089 115.526 1.00 43.22 220 GLU A CA 1
ATOM 1821 C C . GLU A 1 220 ? -79.314 -33.361 116.824 1.00 43.22 220 GLU A C 1
ATOM 1823 O O . GLU A 1 220 ? -78.501 -32.913 117.623 1.00 43.22 220 GLU A O 1
ATOM 1828 N N . ASN A 1 221 ? -80.622 -33.167 116.995 1.00 43.69 221 ASN A N 1
ATOM 1829 C CA . ASN A 1 221 ? -81.283 -32.950 118.284 1.00 43.69 221 ASN A CA 1
ATOM 1830 C C . ASN A 1 221 ? -82.744 -33.391 118.122 1.00 43.69 221 ASN A C 1
ATOM 1832 O O . ASN A 1 221 ? -83.611 -32.602 117.745 1.00 43.69 221 ASN A O 1
ATOM 1836 N N . GLY A 1 222 ? -82.998 -34.679 118.353 1.00 42.81 222 GLY A N 1
ATOM 1837 C CA . GLY A 1 222 ? -84.321 -35.281 118.228 1.00 42.81 222 GLY A CA 1
ATOM 1838 C C . GLY A 1 222 ? -84.351 -36.739 118.680 1.00 42.81 222 GLY A C 1
ATOM 1839 O O . GLY A 1 222 ? -84.347 -37.617 117.826 1.00 42.81 222 GLY A O 1
ATOM 1840 N N . ASP A 1 223 ? -84.453 -36.901 120.006 1.00 33.78 223 ASP A N 1
ATOM 1841 C CA . ASP A 1 223 ? -84.843 -38.088 120.806 1.00 33.78 223 ASP A CA 1
ATOM 1842 C C . ASP A 1 223 ? -83.820 -39.228 121.012 1.00 33.78 223 ASP A C 1
ATOM 1844 O O . ASP A 1 223 ? -83.499 -39.973 120.060 1.00 33.78 223 ASP A O 1
#

Mean predicted aligned error: 16.59 Å

Secondary structure (DSSP, 8-state):
--------SSSHHHHHHHHTTHHHHHHHHHHHHHHHHS--HHHHHHHHHHHHHHHHHHHHS---HHHHHHHHHHHHHHHHHHHHHHHHHHHHHHHHHHHHHHHHHHHHHHHHHHHHHHHHHHHHHHHHHHHHHHHHHHHHHHHHHHHHTTSPPHHHHHHHHHHHHHHHHHHHHHHHHHHHHHHHHHHHHHHHHHHHHHHHHHHHHHHHHHHHHHHHTTSS---

InterPro domains:
  IPR008501 THO complex subunit 7/Mft1 [PF05615] (29-161)

Sequence (223 aa):
MSKCTWESESNHGRIHQSLEWLPQQLFHEVIRKRLLIDGDGAGDDRRINVLMKSFTKWCHSNFSPEEGFSQYQRMLTTLAQCEFSMGKTLLVYDMNLKEMENYEAIYADIERSITSAHEKIAECKKEIQRAKRIRKNRQEYDALARVIKQHPDRHETLKQLEALDKELQQLSHIKENVEDKLELRKKQFHVLLTTIQELQQTLENDEKMESDDTQESSMENGD

Organism: Cyprinus carpio (NCBI:txid7962)

Solvent-accessible surface area (backbone atoms only — not comparable to full-atom values): 12604 Å² total; per-residue (Å²): 140,80,86,86,79,82,89,82,86,73,64,65,70,62,51,50,65,50,58,71,48,45,62,57,54,50,50,53,49,50,51,51,49,47,60,64,68,66,58,49,79,68,47,51,58,50,50,52,54,49,47,52,53,51,48,56,50,61,76,73,51,93,61,54,77,68,57,46,50,53,53,50,53,51,46,53,53,54,50,54,51,52,54,51,51,53,54,50,52,51,54,51,50,57,50,51,54,53,50,50,55,50,50,54,52,52,51,54,50,50,53,50,49,53,52,53,51,53,52,51,52,55,48,53,52,50,51,52,54,51,51,51,50,54,51,50,53,50,52,53,50,54,51,50,52,56,56,55,68,74,49,78,59,68,69,60,54,51,53,52,51,55,51,50,51,54,50,50,54,51,50,50,54,50,49,52,56,50,51,52,51,51,51,52,49,52,52,53,52,49,54,51,52,52,53,52,50,52,51,52,52,48,52,57,47,50,57,50,48,56,59,49,52,63,58,56,72,75,71,80,84,86,135

Foldseek 3Di:
DDDDDDPDPDPPVVVVVVVVCVVVVVVVVVVVVCVVVVPVPVVLVVLVVVLVVLVVCLVPDDDDPVRSVVSVVVSVVSVVVSVVSVVVVVVVVVVVVVVVVVVVVVVVVVVVVVVVVVVVVVVVVVVVVVVVVVVVVVVVVVVVVVVVVVDDDPVVVVVVVVVVVVVVVVVVVVVVVVVVVVVVVVVVVVVVVVVVVVVVVVVVVVVVVVVVVVVVVVPPDDD

Radius of gyration: 68.14 Å; Cα contacts (8 Å, |Δi|>4): 18; chains: 1; bounding box: 134×56×195 Å